Protein AF-A0A503Q0V6-F1 (afdb_monomer_lite)

Sequence (328 aa):
MQYGIGRMGAGVFGNGAAGIELSGLFSGPASSAGTAAIAAAVMDAFREAPAGLDDENLVGFGKALPDDIRAAIETTLNSEGFYAGEPKGHFGPDARKALAAWVDAKGPLAEIPAQTAATQQTAPASGLLANEIIDRIGKKVFAQAQAAKTDKQKIAAIKQLDLLARYGDLPSRWALVRNYHQAKVVRAVVTPEKVTRYALDILVSKPAGVDKAEFEFIFDLTQIAQDRKSKVVGSATIQAIRDDPRLQDPLTLGAIMGQFAFAPDACDSVLAAAKKAGIDGLGSDGCDEDTRTALIAFAKEKGLSGVDAAARKAAADEIKTLDAQAAK

Radius of gyration: 23.86 Å; chains: 1; bounding box: 83×49×72 Å

pLDDT: mean 75.73, std 21.71, range [23.77, 98.31]

Structure (mmCIF, N/CA/C/O backbone):
data_AF-A0A503Q0V6-F1
#
_entry.id   AF-A0A503Q0V6-F1
#
loop_
_atom_site.group_PDB
_atom_site.id
_atom_site.type_symbol
_atom_site.label_atom_id
_atom_site.label_alt_id
_atom_site.label_comp_id
_atom_site.label_asym_id
_atom_site.label_entity_id
_atom_site.label_seq_id
_atom_site.pdbx_PDB_ins_code
_atom_site.Cartn_x
_atom_site.Cartn_y
_atom_site.Cartn_z
_atom_site.occupancy
_atom_site.B_iso_or_equiv
_atom_site.auth_seq_id
_atom_site.auth_comp_id
_atom_site.auth_asym_id
_atom_site.auth_atom_id
_atom_site.pdbx_PDB_model_num
ATOM 1 N N . MET A 1 1 ? -61.193 18.527 14.385 1.00 33.19 1 MET A N 1
ATOM 2 C CA . MET A 1 1 ? -60.783 17.519 13.381 1.00 33.19 1 MET A CA 1
ATOM 3 C C . MET A 1 1 ? -59.272 17.352 13.541 1.00 33.19 1 MET A C 1
ATOM 5 O O . MET A 1 1 ? -58.586 18.342 13.367 1.00 33.19 1 MET A O 1
ATOM 9 N N . GLN A 1 2 ? -58.741 16.359 14.258 1.00 28.42 2 GLN A N 1
ATOM 10 C CA . GLN A 1 2 ? -58.653 14.908 14.003 1.00 28.42 2 GLN A CA 1
ATOM 11 C C . GLN A 1 2 ? -57.280 14.516 13.378 1.00 28.42 2 GLN A C 1
ATOM 13 O O . GLN A 1 2 ? -57.085 14.753 12.197 1.00 28.42 2 GLN A O 1
ATOM 18 N N . TYR A 1 3 ? -56.414 13.890 14.215 1.00 29.02 3 TYR A N 1
ATOM 19 C CA . TYR A 1 3 ? -55.259 12.970 13.967 1.00 29.02 3 TYR A CA 1
ATOM 20 C C . TYR A 1 3 ? -54.015 13.544 13.238 1.00 29.02 3 TYR A C 1
ATOM 22 O O . TYR A 1 3 ? -54.151 14.385 12.371 1.00 29.02 3 TYR A O 1
ATOM 30 N N . GLY A 1 4 ? -52.746 13.178 13.476 1.00 27.11 4 GLY A N 1
ATOM 31 C CA . GLY A 1 4 ? -52.076 12.191 14.333 1.00 27.11 4 GLY A CA 1
ATOM 32 C C . GLY A 1 4 ? -50.960 11.446 13.553 1.00 27.11 4 GLY A C 1
ATOM 33 O O . GLY A 1 4 ? -51.258 10.895 12.505 1.00 27.11 4 GLY A O 1
ATOM 34 N N . ILE A 1 5 ? -49.744 11.345 14.136 1.00 32.88 5 ILE A N 1
ATOM 35 C CA . ILE A 1 5 ? -48.662 10.331 13.915 1.00 32.88 5 ILE A CA 1
ATOM 36 C C . ILE A 1 5 ? -47.654 10.519 12.741 1.00 32.88 5 ILE A C 1
ATOM 38 O O . ILE A 1 5 ? -48.050 10.616 11.589 1.00 32.88 5 ILE A O 1
ATOM 42 N N . GLY A 1 6 ? -46.338 10.364 13.025 1.00 23.77 6 GLY A N 1
ATOM 43 C CA . GLY A 1 6 ? -45.446 9.531 12.176 1.00 23.77 6 GLY A CA 1
ATOM 44 C C . GLY A 1 6 ? -44.013 10.003 11.842 1.00 23.77 6 GLY A C 1
ATOM 45 O O . GLY A 1 6 ? -43.820 11.024 11.207 1.00 23.77 6 GLY A O 1
ATOM 46 N N . ARG A 1 7 ? -43.012 9.186 12.214 1.00 30.34 7 ARG A N 1
ATOM 47 C CA . ARG A 1 7 ? -41.555 9.201 11.895 1.00 30.34 7 ARG A CA 1
ATOM 48 C C . ARG A 1 7 ? -41.204 8.976 10.402 1.00 30.34 7 ARG A C 1
ATOM 50 O O . ARG A 1 7 ? -41.890 8.192 9.765 1.00 30.34 7 ARG A O 1
ATOM 57 N N . MET A 1 8 ? -40.012 9.434 9.973 1.00 27.39 8 MET A N 1
ATOM 58 C CA . MET A 1 8 ? -38.872 8.677 9.362 1.00 27.39 8 MET A CA 1
ATOM 59 C C . MET A 1 8 ? -38.082 9.511 8.333 1.00 27.39 8 MET A C 1
ATOM 61 O O . MET A 1 8 ? -38.647 10.347 7.641 1.00 27.39 8 MET A O 1
ATOM 65 N N . GLY A 1 9 ? -36.762 9.289 8.264 1.00 26.03 9 GLY A N 1
ATOM 66 C CA . GLY A 1 9 ? -35.854 9.930 7.309 1.00 26.03 9 GLY A CA 1
ATOM 67 C C . GLY A 1 9 ? -35.562 9.095 6.057 1.00 26.03 9 GLY A C 1
ATOM 68 O O . GLY A 1 9 ? -35.822 7.899 6.047 1.00 26.03 9 GLY A O 1
ATOM 69 N N . ALA A 1 10 ? -35.003 9.761 5.044 1.00 24.83 10 ALA A N 1
ATOM 70 C CA . ALA A 1 10 ? -34.188 9.306 3.899 1.00 24.83 10 ALA A CA 1
ATOM 71 C C . ALA A 1 10 ? -34.157 10.513 2.933 1.00 24.83 10 ALA A C 1
ATOM 73 O O . ALA A 1 10 ? -35.195 11.113 2.695 1.00 24.83 10 ALA A O 1
ATOM 74 N N . GLY A 1 11 ? -33.009 11.036 2.508 1.00 24.36 11 GLY A N 1
ATOM 75 C CA . GLY A 1 11 ? -32.279 10.530 1.348 1.00 24.36 11 GLY A CA 1
ATOM 76 C C . GLY A 1 11 ? -32.373 11.540 0.190 1.00 24.36 11 GLY A C 1
ATOM 77 O O . GLY A 1 11 ? -33.268 12.376 0.175 1.00 24.36 11 GLY A O 1
ATOM 78 N N . VAL A 1 12 ? -31.470 11.400 -0.783 1.00 28.23 12 VAL A N 1
ATOM 79 C CA . VAL A 1 12 ? -31.399 12.094 -2.088 1.00 28.23 12 VAL A CA 1
ATOM 80 C C . VAL A 1 12 ? -30.574 13.391 -2.120 1.00 28.23 12 VAL A C 1
ATOM 82 O O . VAL A 1 12 ? -31.076 14.509 -2.029 1.00 28.23 12 VAL A O 1
ATOM 85 N N . PHE A 1 13 ? -29.270 13.202 -2.348 1.00 25.02 13 PHE A N 1
ATOM 86 C CA . PHE A 1 13 ? -28.424 14.167 -3.047 1.00 25.02 13 PHE A CA 1
ATOM 87 C C . PHE A 1 13 ? -28.975 14.371 -4.464 1.00 25.02 13 PHE A C 1
ATOM 89 O O . PHE A 1 13 ? -29.070 13.421 -5.240 1.00 25.02 13 PHE A O 1
ATOM 96 N N . GLY A 1 14 ? -29.372 15.606 -4.765 1.00 24.31 14 GLY A N 1
ATOM 97 C CA . GLY A 1 14 ? -29.792 16.045 -6.089 1.00 24.31 14 GLY A CA 1
ATOM 98 C C . GLY A 1 14 ? -28.604 16.423 -6.976 1.00 24.31 14 GLY A C 1
ATOM 99 O O . GLY A 1 14 ? -27.613 16.979 -6.508 1.00 24.31 14 GLY A O 1
ATOM 100 N N . ASN A 1 15 ? -28.764 16.103 -8.259 1.00 29.88 15 ASN A N 1
ATOM 101 C CA . ASN A 1 15 ? -27.893 16.384 -9.397 1.00 29.88 15 ASN A CA 1
ATOM 102 C C . ASN A 1 15 ? -27.276 17.789 -9.433 1.00 29.88 15 ASN A C 1
ATOM 104 O O . ASN A 1 15 ? -27.959 18.796 -9.264 1.00 29.88 15 ASN A O 1
ATOM 108 N N . GLY A 1 16 ? -26.012 17.827 -9.853 1.00 25.31 16 GLY A N 1
ATOM 109 C CA . GLY A 1 16 ? -25.332 19.012 -10.361 1.00 25.31 16 GLY A CA 1
ATOM 110 C C . GLY A 1 16 ? -24.206 18.589 -11.295 1.00 25.31 16 GLY A C 1
ATOM 111 O O . GLY A 1 16 ? -23.053 18.522 -10.885 1.00 25.31 16 GLY A O 1
ATOM 112 N N . ALA A 1 17 ? -24.554 18.252 -12.537 1.00 34.91 17 ALA A N 1
ATOM 113 C CA . ALA A 1 17 ? -23.595 18.068 -13.615 1.00 34.91 17 ALA A CA 1
ATOM 114 C C . ALA A 1 17 ? -22.922 19.417 -13.915 1.00 34.91 17 ALA A C 1
ATOM 116 O O . ALA A 1 17 ? -23.506 20.280 -14.566 1.00 34.91 17 ALA A O 1
ATOM 117 N N . ALA A 1 18 ? -21.699 19.594 -13.427 1.00 28.19 18 ALA A N 1
ATOM 118 C CA . ALA A 1 18 ? -20.753 20.554 -13.969 1.00 28.19 18 ALA A CA 1
ATOM 119 C C . ALA A 1 18 ? -19.714 19.740 -14.739 1.00 28.19 18 ALA A C 1
ATOM 121 O O . ALA A 1 18 ? -19.002 18.921 -14.157 1.00 28.19 18 ALA A O 1
ATOM 122 N N . GLY A 1 19 ? -19.707 19.909 -16.062 1.00 32.22 19 GLY A N 1
ATOM 123 C CA . GLY A 1 19 ? -18.740 19.282 -16.949 1.00 32.22 19 GLY A CA 1
ATOM 124 C C . GLY A 1 19 ? -17.326 19.630 -16.505 1.00 32.22 19 GLY A C 1
ATOM 125 O O . GLY A 1 19 ? -16.950 20.798 -16.465 1.00 32.22 19 GLY A O 1
ATOM 126 N N . ILE A 1 20 ? -16.558 18.604 -16.155 1.00 32.06 20 ILE A N 1
ATOM 127 C CA . ILE A 1 20 ? -15.111 18.713 -16.048 1.00 32.06 20 ILE A CA 1
ATOM 128 C C . ILE A 1 20 ? -14.586 18.398 -17.444 1.00 32.06 20 ILE A C 1
ATOM 130 O O . ILE A 1 20 ? -14.721 17.273 -17.928 1.00 32.06 20 ILE A O 1
ATOM 134 N N . GLU A 1 21 ? -14.048 19.418 -18.107 1.00 30.28 21 GLU A N 1
ATOM 135 C CA . GLU A 1 21 ? -13.308 19.273 -19.355 1.00 30.28 21 GLU A CA 1
ATOM 136 C C . GLU A 1 21 ? -12.085 18.373 -19.118 1.00 30.28 21 GLU A C 1
ATOM 138 O O . GLU A 1 21 ? -11.058 18.788 -18.586 1.00 30.28 21 GLU A O 1
ATOM 143 N N . LEU A 1 22 ? -12.227 17.100 -19.490 1.00 34.66 22 LEU A N 1
ATOM 144 C CA . LEU A 1 22 ? -11.201 16.051 -19.433 1.00 34.66 22 LEU A CA 1
ATOM 145 C C . LEU A 1 22 ? -10.194 16.121 -20.598 1.00 34.66 22 LEU A C 1
ATOM 147 O O . LEU A 1 22 ? -9.265 15.321 -20.663 1.00 34.66 22 LEU A O 1
ATOM 151 N N . SER A 1 23 ? -10.347 17.077 -21.515 1.00 30.11 23 SER A N 1
ATOM 152 C CA . SER A 1 23 ? -9.539 17.211 -22.735 1.00 30.11 23 SER A CA 1
ATOM 153 C C . SER A 1 23 ? -8.123 17.763 -22.503 1.00 30.11 23 SER A C 1
ATOM 155 O O . SER A 1 23 ? -7.298 17.704 -23.409 1.00 30.11 23 SER A O 1
ATOM 157 N N . GLY A 1 24 ? -7.803 18.261 -21.304 1.00 30.38 24 GLY A N 1
ATOM 158 C CA . GLY A 1 24 ? -6.484 18.828 -20.982 1.00 30.38 24 GLY A CA 1
ATOM 159 C C . GLY A 1 24 ? -5.482 17.883 -20.304 1.00 30.38 24 GLY A C 1
ATOM 160 O O . GLY A 1 24 ? -4.345 18.288 -20.080 1.00 30.38 24 GLY A O 1
ATOM 161 N N . LEU A 1 25 ? -5.871 16.652 -19.948 1.00 37.94 25 LEU A N 1
ATOM 162 C CA . LEU A 1 25 ? -5.094 15.789 -19.036 1.00 37.94 25 LEU A CA 1
ATOM 163 C C . LEU A 1 25 ? -4.186 14.747 -19.718 1.00 37.94 25 LEU A C 1
ATOM 165 O O . LEU A 1 25 ? -3.473 14.031 -19.022 1.00 37.94 25 LEU A O 1
ATOM 169 N N . PHE A 1 26 ? -4.161 14.683 -21.056 1.00 38.03 26 PHE A N 1
ATOM 170 C CA . PHE A 1 26 ? -3.405 13.667 -21.815 1.00 38.03 26 PHE A CA 1
ATOM 171 C C . PHE A 1 26 ? -2.283 14.222 -22.708 1.00 38.03 26 PHE A C 1
ATOM 173 O O . PHE A 1 26 ? -1.739 13.510 -23.548 1.00 38.03 26 PHE A O 1
ATOM 180 N N . SER A 1 27 ? -1.871 15.474 -22.507 1.00 36.62 27 SER A N 1
ATOM 181 C CA . SER A 1 27 ? -0.733 16.060 -23.229 1.00 36.62 27 SER A CA 1
ATOM 182 C C . SER A 1 27 ? 0.574 15.855 -22.448 1.00 36.62 27 SER A C 1
ATOM 184 O O . SER A 1 27 ? 1.098 16.785 -21.842 1.00 36.62 27 SER A O 1
ATOM 186 N N . GLY A 1 28 ? 1.085 14.621 -22.433 1.00 25.19 28 GLY A N 1
ATOM 187 C CA . GLY A 1 28 ? 2.358 14.217 -21.810 1.00 25.19 28 GLY A CA 1
ATOM 188 C C . GLY A 1 28 ? 2.633 12.722 -22.035 1.00 25.19 28 GLY A C 1
ATOM 189 O O . GLY A 1 28 ? 1.684 11.992 -22.300 1.00 25.19 28 GLY A O 1
ATOM 190 N N . PRO A 1 29 ? 3.894 12.247 -22.008 1.00 33.88 29 PRO A N 1
ATOM 191 C CA . PRO A 1 29 ? 4.380 11.112 -22.803 1.00 33.88 29 PRO A CA 1
ATOM 192 C C . PRO A 1 29 ? 3.903 9.741 -22.289 1.00 33.88 29 PRO A C 1
ATOM 194 O O . PRO A 1 29 ? 4.667 8.960 -21.736 1.00 33.88 29 PRO A O 1
ATOM 197 N N . ALA A 1 30 ? 2.635 9.418 -22.533 1.00 32.50 30 ALA A N 1
ATOM 198 C CA . ALA A 1 30 ? 2.042 8.091 -22.381 1.00 32.50 30 ALA A CA 1
ATOM 199 C C . ALA A 1 30 ? 2.116 7.283 -23.697 1.00 32.50 30 ALA A C 1
ATOM 201 O O . ALA A 1 30 ? 1.194 6.554 -24.050 1.00 32.50 30 ALA A O 1
ATOM 202 N N . SER A 1 31 ? 3.202 7.436 -24.464 1.00 34.12 31 SER A N 1
ATOM 203 C CA . SER A 1 31 ? 3.349 6.864 -25.811 1.00 34.12 31 SER A CA 1
ATOM 204 C C . SER A 1 31 ? 4.184 5.577 -25.885 1.00 34.12 31 SER A C 1
ATOM 206 O O . SER A 1 31 ? 4.476 5.126 -26.988 1.00 34.12 31 SER A O 1
ATOM 208 N N . SER A 1 32 ? 4.589 4.958 -24.770 1.00 37.94 32 SER A N 1
ATOM 209 C CA . SER A 1 32 ? 5.496 3.791 -24.808 1.00 37.94 32 SER A CA 1
ATOM 210 C C . SER A 1 32 ? 4.838 2.416 -24.626 1.00 37.94 32 SER A C 1
ATOM 212 O O . SER A 1 32 ? 5.496 1.419 -24.903 1.00 37.94 32 SER A O 1
ATOM 214 N N . ALA A 1 33 ? 3.550 2.321 -24.265 1.00 45.59 33 ALA A N 1
ATOM 215 C CA . ALA A 1 33 ? 2.814 1.047 -24.346 1.00 45.59 33 ALA A CA 1
ATOM 216 C C . ALA A 1 33 ? 2.259 0.768 -25.759 1.00 45.59 33 ALA A C 1
ATOM 218 O O . ALA A 1 33 ? 1.852 -0.350 -26.056 1.00 45.59 33 ALA A O 1
ATOM 219 N N . GLY A 1 34 ? 2.275 1.768 -26.647 1.00 54.41 34 GLY A N 1
ATOM 220 C CA . GLY A 1 34 ? 1.644 1.703 -27.961 1.00 54.41 34 GLY A CA 1
ATOM 221 C C . GLY A 1 34 ? 0.116 1.677 -27.853 1.00 54.41 34 GLY A C 1
ATOM 222 O O . GLY A 1 34 ? -0.470 0.862 -27.144 1.00 54.41 34 GLY A O 1
ATOM 223 N N . THR A 1 35 ? -0.551 2.552 -28.600 1.00 57.50 35 THR A N 1
ATOM 224 C CA . THR A 1 35 ? -2.018 2.653 -28.714 1.00 57.50 35 THR A CA 1
ATOM 225 C C . THR A 1 35 ? -2.707 1.282 -28.891 1.00 57.50 35 THR A C 1
ATOM 227 O O . THR A 1 35 ? -3.797 1.055 -28.371 1.00 57.50 35 THR A O 1
ATOM 230 N N . ALA A 1 36 ? -2.036 0.323 -29.540 1.00 55.50 36 ALA A N 1
ATOM 231 C CA . ALA A 1 36 ? -2.517 -1.043 -29.744 1.00 55.50 36 ALA A CA 1
ATOM 232 C C . ALA A 1 36 ? -2.617 -1.895 -28.461 1.00 55.50 36 ALA A C 1
ATOM 234 O O . ALA A 1 36 ? -3.570 -2.657 -28.324 1.00 55.50 36 ALA A O 1
ATOM 235 N N . ALA A 1 37 ? -1.682 -1.779 -27.510 1.00 50.84 37 ALA A N 1
ATOM 236 C CA . ALA A 1 37 ? -1.722 -2.583 -26.282 1.00 50.84 37 ALA A CA 1
ATOM 237 C C . ALA A 1 37 ? -2.823 -2.102 -25.328 1.00 50.84 37 ALA A C 1
ATOM 239 O O . ALA A 1 37 ? -3.496 -2.904 -24.685 1.00 50.84 37 ALA A O 1
ATOM 240 N N . ILE A 1 38 ? -3.046 -0.786 -25.287 1.00 56.09 38 ILE A N 1
ATOM 241 C CA . ILE A 1 38 ? -4.135 -0.181 -24.515 1.00 56.09 38 ILE A CA 1
ATOM 242 C C . ILE A 1 38 ? -5.485 -0.553 -25.142 1.00 56.09 38 ILE A C 1
ATOM 244 O O . ILE A 1 38 ? -6.402 -0.942 -24.424 1.00 56.09 38 ILE A O 1
ATOM 248 N N . ALA A 1 39 ? -5.599 -0.513 -26.474 1.00 69.44 39 ALA A N 1
ATOM 249 C CA . ALA A 1 39 ? -6.788 -0.992 -27.176 1.00 69.44 39 ALA A CA 1
ATOM 250 C C . ALA A 1 39 ? -7.071 -2.477 -26.891 1.00 69.44 39 ALA A C 1
ATOM 252 O O . ALA A 1 39 ? -8.210 -2.826 -26.591 1.00 69.44 39 ALA A O 1
ATOM 253 N N . ALA A 1 40 ? -6.046 -3.335 -26.905 1.00 62.66 40 ALA A N 1
ATOM 254 C CA . ALA A 1 40 ? -6.187 -4.754 -26.579 1.00 62.66 40 ALA A CA 1
ATOM 255 C C . ALA A 1 40 ? -6.675 -4.974 -25.138 1.00 62.66 40 ALA A C 1
ATOM 257 O O . ALA A 1 40 ? -7.635 -5.709 -24.927 1.00 62.66 40 ALA A O 1
ATOM 258 N N . ALA A 1 41 ? -6.094 -4.270 -24.162 1.00 61.72 41 ALA A N 1
ATOM 259 C CA . ALA A 1 41 ? -6.517 -4.353 -22.764 1.00 61.72 41 ALA A CA 1
ATOM 260 C C . ALA A 1 41 ? -7.969 -3.885 -22.559 1.00 61.72 41 ALA A C 1
ATOM 262 O O . ALA A 1 41 ? -8.720 -4.486 -21.793 1.00 61.72 41 ALA A O 1
ATOM 263 N N . VAL A 1 42 ? -8.389 -2.836 -23.273 1.00 70.19 42 VAL A N 1
ATOM 264 C CA . VAL A 1 42 ? -9.783 -2.374 -23.271 1.00 70.19 42 VAL A CA 1
ATOM 265 C C . VAL A 1 42 ? -10.719 -3.434 -23.858 1.00 70.19 42 VAL A C 1
ATOM 267 O O . VAL A 1 42 ? -11.781 -3.689 -23.296 1.00 70.19 42 VAL A O 1
ATOM 270 N N . MET A 1 43 ? -10.338 -4.067 -24.969 1.00 75.56 43 MET A N 1
ATOM 271 C CA . MET A 1 43 ? -11.136 -5.124 -25.598 1.00 75.56 43 MET A CA 1
ATOM 272 C C . MET A 1 43 ? -11.238 -6.377 -24.714 1.00 75.56 43 MET A C 1
ATOM 274 O O . MET A 1 43 ? -12.314 -6.965 -24.613 1.00 75.56 43 MET A O 1
ATOM 278 N N . ASP A 1 44 ? -10.165 -6.745 -24.016 1.00 68.81 44 ASP A N 1
ATOM 279 C CA . ASP A 1 44 ? -10.154 -7.852 -23.056 1.00 68.81 44 ASP A CA 1
ATOM 280 C C . ASP A 1 44 ? -11.023 -7.568 -21.819 1.00 68.81 44 ASP A C 1
ATOM 282 O O . ASP A 1 44 ? -11.760 -8.450 -21.377 1.00 68.81 44 ASP A O 1
ATOM 286 N N . ALA A 1 45 ? -11.061 -6.325 -21.330 1.00 66.12 45 ALA A N 1
ATOM 287 C CA . ALA A 1 45 ? -11.953 -5.937 -20.235 1.00 66.12 45 ALA A CA 1
ATOM 288 C C . ALA A 1 45 ? -13.443 -6.156 -20.572 1.00 66.12 45 ALA A C 1
ATOM 290 O O . ALA A 1 45 ? -14.225 -6.564 -19.712 1.00 66.12 45 ALA A O 1
ATOM 291 N N . PHE A 1 46 ? -13.851 -5.958 -21.832 1.00 73.88 46 PHE A N 1
ATOM 292 C CA . PHE A 1 46 ? -15.222 -6.263 -22.257 1.00 73.88 46 PHE A CA 1
ATOM 293 C C . PHE A 1 46 ? -15.514 -7.763 -22.341 1.00 73.88 46 PHE A C 1
ATOM 295 O O . PHE A 1 46 ? -16.667 -8.160 -22.178 1.00 73.88 46 PHE A O 1
ATOM 302 N N . ARG A 1 47 ? -14.493 -8.603 -22.546 1.00 73.12 47 ARG A N 1
ATOM 303 C CA . ARG A 1 47 ? -14.630 -10.068 -22.496 1.00 73.12 47 ARG A CA 1
ATOM 304 C C . ARG A 1 47 ? -14.780 -10.585 -21.071 1.00 73.12 47 ARG A C 1
ATOM 306 O O . ARG A 1 47 ? -15.467 -11.581 -20.864 1.00 73.12 47 ARG A O 1
ATOM 313 N N . GLU A 1 48 ? -14.170 -9.912 -20.098 1.00 64.06 48 GLU A N 1
ATOM 314 C CA . GLU A 1 48 ? -14.332 -10.222 -18.672 1.00 64.06 48 GLU A CA 1
ATOM 315 C C . GLU A 1 48 ? -15.672 -9.722 -18.114 1.00 64.06 48 GLU A C 1
ATOM 317 O O . GLU A 1 48 ? -16.283 -10.386 -17.276 1.00 64.06 48 GLU A O 1
ATOM 322 N N . ALA A 1 49 ? -16.158 -8.575 -18.598 1.00 64.12 49 ALA A N 1
ATOM 323 C CA . ALA A 1 49 ? -17.394 -7.949 -18.138 1.00 64.12 49 ALA A CA 1
ATOM 324 C C . ALA A 1 49 ? -18.354 -7.622 -19.304 1.00 64.12 49 ALA A C 1
ATOM 326 O O . ALA A 1 49 ? -18.581 -6.446 -19.611 1.00 64.12 49 ALA A O 1
ATOM 327 N N . PRO A 1 50 ? -18.995 -8.634 -19.925 1.00 61.47 50 PRO A N 1
ATOM 328 C CA . PRO A 1 50 ? -19.865 -8.437 -21.089 1.00 61.47 50 PRO A CA 1
ATOM 329 C C . PRO A 1 50 ? -21.120 -7.600 -20.793 1.00 61.47 50 PRO A C 1
ATOM 331 O O . PRO A 1 50 ? -21.710 -7.044 -21.712 1.00 61.47 50 PRO A O 1
ATOM 334 N N . ALA A 1 51 ? -21.502 -7.424 -19.521 1.00 61.88 51 ALA A N 1
ATOM 335 C CA . ALA A 1 51 ? -22.555 -6.482 -19.117 1.00 61.88 51 ALA A CA 1
ATOM 336 C C . ALA A 1 51 ? -22.220 -5.011 -19.463 1.00 61.88 51 ALA A C 1
ATOM 338 O O . ALA A 1 51 ? -23.109 -4.173 -19.559 1.00 61.88 51 ALA A O 1
ATOM 339 N N . GLY A 1 52 ? -20.941 -4.683 -19.684 1.00 55.59 52 GLY A N 1
ATOM 340 C CA . GLY A 1 52 ? -20.511 -3.368 -20.168 1.00 55.59 52 GLY A CA 1
ATOM 341 C C . GLY A 1 52 ? -20.795 -3.113 -21.655 1.00 55.59 52 GLY A C 1
ATOM 342 O O . GLY A 1 52 ? -20.586 -1.991 -22.111 1.00 55.59 52 GLY A O 1
ATOM 343 N N . LEU A 1 53 ? -21.261 -4.122 -22.405 1.00 63.81 53 LEU A N 1
ATOM 344 C CA . LEU A 1 53 ? -21.552 -4.031 -23.843 1.00 63.81 53 LEU A CA 1
ATOM 345 C C . LEU A 1 53 ? -22.937 -3.457 -24.174 1.00 63.81 53 LEU A C 1
ATOM 347 O O . LEU A 1 53 ? -23.269 -3.329 -25.353 1.00 63.81 53 LEU A O 1
ATOM 351 N N . ASP A 1 54 ? -23.743 -3.098 -23.172 1.00 72.81 54 ASP A N 1
ATOM 352 C CA . ASP A 1 54 ? -24.992 -2.371 -23.411 1.00 72.81 54 ASP A CA 1
ATOM 353 C C . ASP A 1 54 ? -24.708 -1.067 -24.181 1.00 72.81 54 ASP A C 1
ATOM 355 O O . ASP A 1 54 ? -23.812 -0.300 -23.817 1.00 72.81 54 ASP A O 1
ATOM 359 N N . ASP A 1 55 ? -25.472 -0.789 -25.245 1.00 62.56 55 ASP A N 1
ATOM 360 C CA . ASP A 1 55 ? -25.174 0.322 -26.170 1.00 62.56 55 ASP A CA 1
ATOM 361 C C . ASP A 1 55 ? -25.123 1.685 -25.456 1.00 62.56 55 ASP A C 1
ATOM 363 O O . ASP A 1 55 ? -24.266 2.513 -25.763 1.00 62.56 55 ASP A O 1
ATOM 367 N N . GLU A 1 56 ? -25.963 1.900 -24.437 1.00 65.75 56 GLU A N 1
ATOM 368 C CA . GLU A 1 56 ? -25.941 3.118 -23.612 1.00 65.75 56 GLU A CA 1
ATOM 369 C C . GLU A 1 56 ? -24.619 3.284 -22.839 1.00 65.75 56 GLU A C 1
ATOM 371 O O . GLU A 1 56 ? -24.072 4.391 -22.769 1.00 65.75 56 GLU A O 1
ATOM 376 N N . ASN A 1 57 ? -24.056 2.184 -22.328 1.00 62.59 57 ASN A N 1
ATOM 377 C CA . ASN A 1 57 ? -22.767 2.173 -21.635 1.00 62.59 57 ASN A CA 1
ATOM 378 C C . ASN A 1 57 ? -21.613 2.385 -22.624 1.00 62.59 57 ASN A C 1
ATOM 380 O O . ASN A 1 57 ? -20.701 3.173 -22.361 1.00 62.59 57 ASN A O 1
ATOM 384 N N . LEU A 1 58 ? -21.687 1.761 -23.803 1.00 65.94 58 LEU A N 1
ATOM 385 C CA . LEU A 1 58 ? -20.674 1.894 -24.849 1.00 65.94 58 LEU A CA 1
ATOM 386 C C . LEU A 1 58 ? -20.654 3.290 -25.496 1.00 65.94 58 LEU A C 1
ATOM 388 O O . LEU A 1 58 ? -19.595 3.741 -25.935 1.00 65.94 58 LEU A O 1
ATOM 392 N N . VAL A 1 59 ? -21.780 4.012 -25.533 1.00 68.19 59 VAL A N 1
ATOM 393 C CA . VAL A 1 59 ? -21.825 5.425 -25.960 1.00 68.19 59 VAL A CA 1
ATOM 394 C C . VAL A 1 59 ? -21.078 6.324 -24.973 1.00 68.19 59 VAL A C 1
ATOM 396 O O . VAL A 1 59 ? -20.336 7.214 -25.395 1.00 68.19 59 VAL A O 1
ATOM 399 N N . GLY A 1 60 ? -21.264 6.109 -23.667 1.00 66.00 60 GLY A N 1
ATOM 400 C CA . GLY A 1 60 ? -20.530 6.834 -22.627 1.00 66.00 60 GLY A CA 1
ATOM 401 C C . GLY A 1 60 ? -19.036 6.512 -22.650 1.00 66.00 60 GLY A C 1
ATOM 402 O O . GLY A 1 60 ? -18.201 7.415 -22.607 1.00 66.00 60 GLY A O 1
ATOM 403 N N . PHE A 1 61 ? -18.706 5.232 -22.809 1.00 62.72 61 PHE A N 1
ATOM 404 C CA . PHE A 1 61 ? -17.336 4.737 -22.866 1.00 62.72 61 PHE A CA 1
ATOM 405 C C . PHE A 1 61 ? -16.586 5.209 -24.119 1.00 62.72 61 PHE A C 1
ATOM 407 O O . PHE A 1 61 ? -15.470 5.713 -24.022 1.00 62.72 61 PHE A O 1
ATOM 414 N N . GLY A 1 62 ? -17.220 5.148 -25.294 1.00 60.53 62 GLY A N 1
ATOM 415 C CA . GLY A 1 62 ? -16.642 5.626 -26.551 1.00 60.53 62 GLY A CA 1
ATOM 416 C C . GLY A 1 62 ? -16.293 7.115 -26.525 1.00 60.53 62 GLY A C 1
ATOM 417 O O . GLY A 1 62 ? -15.280 7.517 -27.083 1.00 60.53 62 GLY A O 1
ATOM 418 N N . LYS A 1 63 ? -17.072 7.942 -25.817 1.00 70.75 63 LYS A N 1
ATOM 419 C CA . LYS A 1 63 ? -16.757 9.371 -25.632 1.00 70.75 63 LYS A CA 1
ATOM 420 C C . LYS A 1 63 ? -15.584 9.619 -24.682 1.00 70.75 63 LYS A C 1
ATOM 422 O O . LYS A 1 63 ? -14.950 10.664 -24.781 1.00 70.75 63 LYS A O 1
ATOM 427 N N . ALA A 1 64 ? -15.331 8.701 -23.752 1.00 66.38 64 ALA A N 1
ATOM 428 C CA . ALA A 1 64 ? -14.265 8.818 -22.762 1.00 66.38 64 ALA A CA 1
ATOM 429 C C . ALA A 1 64 ? -12.903 8.329 -23.287 1.00 66.38 64 ALA A C 1
ATOM 431 O O . ALA A 1 64 ? -11.871 8.696 -22.729 1.00 66.38 64 ALA A O 1
ATOM 432 N N . LEU A 1 65 ? -12.889 7.519 -24.351 1.00 65.25 65 LEU A N 1
ATOM 433 C CA . LEU A 1 65 ? -11.660 7.019 -24.957 1.00 65.25 65 LEU A CA 1
ATOM 434 C C . LEU A 1 65 ? -11.014 8.037 -25.916 1.00 65.25 65 LEU A C 1
ATOM 436 O O . LEU A 1 65 ? -11.718 8.646 -26.734 1.00 65.25 65 LEU A O 1
ATOM 440 N N . PRO A 1 66 ? -9.674 8.157 -25.905 1.00 74.75 66 PRO A N 1
ATOM 441 C CA . PRO A 1 66 ? -8.929 8.872 -26.939 1.00 74.75 66 PRO A CA 1
ATOM 442 C C . PRO A 1 66 ? -9.228 8.359 -28.361 1.00 74.75 66 PRO A C 1
ATOM 444 O O . PRO A 1 66 ? -9.510 7.172 -28.558 1.00 74.75 66 PRO A O 1
ATOM 447 N N . ASP A 1 67 ? -9.177 9.253 -29.355 1.00 74.00 67 ASP A N 1
ATOM 448 C CA . ASP A 1 67 ? -9.483 8.931 -30.761 1.00 74.00 67 ASP A CA 1
ATOM 449 C C . ASP A 1 67 ? -8.541 7.860 -31.333 1.00 74.00 67 ASP A C 1
ATOM 451 O O . ASP A 1 67 ? -8.972 6.995 -32.092 1.00 74.00 67 ASP A O 1
ATOM 455 N N . ASP A 1 68 ? -7.266 7.877 -30.942 1.00 68.94 68 ASP A N 1
ATOM 456 C CA . ASP A 1 68 ? -6.255 6.910 -31.371 1.00 68.94 68 ASP A CA 1
ATOM 457 C C . ASP A 1 68 ? -6.529 5.511 -30.800 1.00 68.94 68 ASP A C 1
ATOM 459 O O . ASP A 1 68 ? -6.440 4.521 -31.526 1.00 68.94 68 ASP A O 1
ATOM 463 N N . ILE A 1 69 ? -6.958 5.419 -29.537 1.00 73.75 69 ILE A N 1
ATOM 464 C CA . ILE A 1 69 ? -7.385 4.157 -28.914 1.00 73.75 69 ILE A CA 1
ATOM 465 C C . ILE A 1 69 ? -8.646 3.618 -29.590 1.00 73.75 69 ILE A C 1
ATOM 467 O O . ILE A 1 69 ? -8.723 2.428 -29.895 1.00 73.75 69 ILE A O 1
ATOM 471 N N . ARG A 1 70 ? -9.617 4.486 -29.898 1.00 79.69 70 ARG A N 1
ATOM 472 C CA . ARG A 1 70 ? -10.814 4.095 -30.657 1.00 79.69 70 ARG A CA 1
ATOM 473 C C . ARG A 1 70 ? -10.468 3.601 -32.058 1.00 79.69 70 ARG A C 1
ATOM 475 O O . ARG A 1 70 ? -11.000 2.579 -32.482 1.00 79.69 70 ARG A O 1
ATOM 482 N N . ALA A 1 71 ? -9.564 4.285 -32.756 1.00 81.50 71 ALA A N 1
ATOM 483 C CA . ALA A 1 71 ? -9.107 3.880 -34.080 1.00 81.50 71 ALA A CA 1
ATOM 484 C C . ALA A 1 71 ? -8.357 2.541 -34.031 1.00 81.50 71 ALA A C 1
ATOM 486 O O . ALA A 1 71 ? -8.527 1.711 -34.922 1.00 81.50 71 ALA A O 1
ATOM 487 N N . ALA A 1 72 ? -7.576 2.286 -32.979 1.00 77.06 72 ALA A N 1
ATOM 488 C CA . ALA A 1 72 ? -6.906 1.005 -32.778 1.00 77.06 72 ALA A CA 1
ATOM 489 C C . ALA A 1 72 ? -7.898 -0.137 -32.494 1.00 77.06 72 ALA A C 1
ATOM 491 O O . ALA A 1 72 ? -7.750 -1.211 -33.072 1.00 77.06 72 ALA A O 1
ATOM 492 N N . ILE A 1 73 ? -8.948 0.098 -31.698 1.00 79.62 73 ILE A N 1
ATOM 493 C CA . ILE A 1 73 ? -10.031 -0.880 -31.491 1.00 79.62 73 ILE A CA 1
ATOM 494 C C . ILE A 1 73 ? -10.744 -1.179 -32.818 1.00 79.62 73 ILE A C 1
ATOM 496 O O . ILE A 1 73 ? -10.894 -2.340 -33.191 1.00 79.62 73 ILE A O 1
ATOM 500 N N . GLU A 1 74 ? -11.133 -0.148 -33.576 1.00 85.75 74 GLU A N 1
ATOM 501 C CA . GLU A 1 74 ? -11.744 -0.312 -34.905 1.00 85.75 74 GLU A CA 1
ATOM 502 C C . GLU A 1 74 ? -10.821 -1.055 -35.883 1.00 85.75 74 GLU A C 1
ATOM 504 O O . GLU A 1 74 ? -11.296 -1.872 -36.671 1.00 85.75 74 GLU A O 1
ATOM 509 N N . THR A 1 75 ? -9.508 -0.815 -35.814 1.00 84.25 75 THR A N 1
ATOM 510 C CA . THR A 1 75 ? -8.503 -1.493 -36.648 1.00 84.25 75 THR A CA 1
ATOM 511 C C . THR A 1 75 ? -8.442 -2.980 -36.321 1.00 84.25 75 THR A C 1
ATOM 513 O O . THR A 1 75 ? -8.470 -3.802 -37.236 1.00 84.25 75 THR A O 1
ATOM 516 N N . THR A 1 76 ? -8.427 -3.343 -35.036 1.00 79.75 76 THR A N 1
ATOM 517 C CA . THR A 1 76 ? -8.474 -4.745 -34.600 1.00 79.75 76 THR A CA 1
ATOM 518 C C . THR A 1 76 ? -9.758 -5.414 -35.087 1.00 79.75 76 THR A C 1
ATOM 520 O O . THR A 1 76 ? -9.696 -6.444 -35.758 1.00 79.75 76 THR A O 1
ATOM 523 N N . LEU A 1 77 ? -10.917 -4.786 -34.862 1.00 85.00 77 LEU A N 1
ATOM 524 C CA . LEU A 1 77 ? -12.215 -5.314 -35.294 1.00 85.00 77 LEU A CA 1
ATOM 525 C C . LEU A 1 77 ? -12.316 -5.466 -36.819 1.00 85.00 77 LEU A C 1
ATOM 527 O O . LEU A 1 77 ? -12.922 -6.422 -37.298 1.00 85.00 77 LEU A O 1
ATOM 531 N N . ASN A 1 78 ? -11.720 -4.551 -37.587 1.00 87.06 78 ASN A N 1
ATOM 532 C CA . ASN A 1 78 ? -11.670 -4.633 -39.046 1.00 87.06 78 ASN A CA 1
ATOM 533 C C . ASN A 1 78 ? -10.738 -5.754 -39.522 1.00 87.06 78 ASN A C 1
ATOM 535 O O . ASN A 1 78 ? -11.126 -6.542 -40.382 1.00 87.06 78 ASN A O 1
ATOM 539 N N . SER A 1 79 ? -9.556 -5.880 -38.911 1.00 79.38 79 SER A N 1
ATOM 540 C CA . SER A 1 79 ? -8.583 -6.930 -39.241 1.00 79.38 79 SER A CA 1
ATOM 541 C C . SER A 1 79 ? -9.123 -8.339 -38.981 1.00 79.38 79 SER A C 1
ATOM 543 O O . SER A 1 79 ? -8.786 -9.283 -39.692 1.00 79.38 79 SER A O 1
ATOM 545 N N . GLU A 1 80 ? -10.012 -8.463 -37.997 1.00 81.06 80 GLU A N 1
ATOM 546 C CA . GLU A 1 80 ? -10.658 -9.715 -37.613 1.00 81.06 80 GLU A CA 1
ATOM 547 C C . GLU A 1 80 ? -12.014 -9.945 -38.300 1.00 81.06 80 GLU A C 1
ATOM 549 O O . GLU A 1 80 ? -12.673 -10.951 -38.047 1.00 81.06 80 GLU A O 1
ATOM 554 N N . GLY A 1 81 ? -12.433 -9.037 -39.187 1.00 86.06 81 GLY A N 1
ATOM 555 C CA . GLY A 1 81 ? -13.643 -9.186 -39.999 1.00 86.06 81 GLY A CA 1
ATOM 556 C C . GLY A 1 81 ? -14.960 -8.857 -39.288 1.00 86.06 81 GLY A C 1
ATOM 557 O O . GLY A 1 81 ? -16.024 -9.119 -39.846 1.00 86.06 81 GLY A O 1
ATOM 558 N N . PHE A 1 82 ? -14.920 -8.269 -38.091 1.00 83.50 82 PHE A N 1
ATOM 559 C CA . PHE A 1 82 ? -16.110 -7.877 -37.323 1.00 83.50 82 PHE A CA 1
ATOM 560 C C . PHE A 1 82 ? -16.608 -6.468 -37.662 1.00 83.50 82 PHE A C 1
ATOM 562 O O . PHE A 1 82 ? -17.788 -6.175 -37.472 1.00 83.50 82 PHE A O 1
ATOM 569 N N . TYR A 1 83 ? -15.736 -5.595 -38.175 1.00 88.00 83 TYR A N 1
ATOM 570 C CA . TYR A 1 83 ? -16.068 -4.213 -38.529 1.00 88.00 83 TYR A CA 1
ATOM 571 C C . TYR A 1 83 ? -15.782 -3.921 -40.005 1.00 88.00 83 TYR A C 1
ATOM 573 O O . TYR A 1 83 ? -14.673 -4.134 -40.480 1.00 88.00 83 TYR A O 1
ATOM 581 N N . ALA A 1 84 ? -16.774 -3.403 -40.734 1.00 82.50 84 ALA A N 1
ATOM 582 C CA . ALA A 1 84 ? -16.670 -3.107 -42.169 1.00 82.50 84 ALA A CA 1
ATOM 583 C C . ALA A 1 84 ? -16.410 -1.620 -42.488 1.00 82.50 84 ALA A C 1
ATOM 585 O O . ALA A 1 84 ? -16.267 -1.262 -43.656 1.00 82.50 84 ALA A O 1
ATOM 586 N N . GLY A 1 85 ? -16.392 -0.752 -41.471 1.00 78.81 85 GLY A N 1
ATOM 587 C CA . GLY A 1 85 ? -16.119 0.676 -41.634 1.00 78.81 85 GLY A CA 1
ATOM 588 C C . GLY A 1 85 ? -14.624 1.003 -41.625 1.00 78.81 85 GLY A C 1
ATOM 589 O O . GLY A 1 85 ? -13.787 0.171 -41.280 1.00 78.81 85 GLY A O 1
ATOM 590 N N . GLU A 1 86 ? -14.285 2.240 -41.985 1.00 80.19 86 GLU A N 1
ATOM 591 C CA . GLU A 1 86 ? -12.903 2.721 -41.914 1.00 80.19 86 GLU A CA 1
ATOM 592 C C . GLU A 1 86 ? -12.500 3.011 -40.453 1.00 80.19 86 GLU A C 1
ATOM 594 O O . GLU A 1 86 ? -13.233 3.735 -39.770 1.00 80.19 86 GLU A O 1
ATOM 599 N N . PRO A 1 87 ? -11.349 2.499 -39.969 1.00 78.19 87 PRO A N 1
ATOM 600 C CA . PRO A 1 87 ? -10.845 2.777 -38.625 1.00 78.19 87 PRO A CA 1
ATOM 601 C C . PRO A 1 87 ? -10.371 4.231 -38.495 1.00 78.19 87 PRO A C 1
ATOM 603 O O . PRO A 1 87 ? -9.245 4.576 -38.851 1.00 78.19 87 PRO A O 1
ATOM 606 N N . LYS A 1 88 ? -11.252 5.109 -38.021 1.00 79.88 88 LYS A N 1
ATOM 607 C CA . LYS A 1 88 ? -11.021 6.561 -37.903 1.00 79.88 88 LYS A CA 1
ATOM 608 C C . LYS A 1 88 ? -11.218 7.083 -36.479 1.00 79.88 88 LYS A C 1
ATOM 610 O O . LYS A 1 88 ? -11.058 8.276 -36.245 1.00 79.88 88 LYS A O 1
ATOM 615 N N . GLY A 1 89 ? -11.568 6.207 -35.537 1.00 75.25 89 GLY A N 1
ATOM 616 C CA . GLY A 1 89 ? -11.784 6.554 -34.133 1.00 75.25 89 GLY A CA 1
ATOM 617 C C . GLY A 1 89 ? -13.162 7.151 -33.845 1.00 75.25 89 GLY A C 1
ATOM 618 O O . GLY A 1 89 ? -13.390 7.703 -32.768 1.00 75.25 89 GLY A O 1
ATOM 619 N N . HIS A 1 90 ? -14.109 7.041 -34.780 1.00 80.25 90 HIS A N 1
ATOM 620 C CA . HIS A 1 90 ? -15.462 7.578 -34.610 1.00 80.25 90 HIS A CA 1
ATOM 621 C C . HIS A 1 90 ? -16.291 6.787 -33.593 1.00 80.25 90 HIS A C 1
ATOM 623 O O . HIS A 1 90 ? -17.168 7.360 -32.948 1.00 80.25 90 HIS A O 1
ATOM 629 N N . PHE A 1 91 ? -16.012 5.492 -33.447 1.00 78.25 91 PHE A N 1
ATOM 630 C CA . PHE A 1 91 ? -16.642 4.557 -32.518 1.00 78.25 91 PHE A CA 1
ATOM 631 C C . PHE A 1 91 ? -18.178 4.657 -32.515 1.00 78.25 91 PHE A C 1
ATOM 633 O O . PHE A 1 91 ? -18.857 4.779 -31.488 1.00 78.25 91 PHE A O 1
ATOM 640 N N . GLY A 1 92 ? -18.731 4.662 -33.730 1.00 82.94 92 GLY A N 1
ATOM 641 C CA . GLY A 1 92 ? -20.162 4.773 -33.989 1.00 82.94 92 GLY A CA 1
ATOM 642 C C . GLY A 1 92 ? -20.943 3.495 -33.652 1.00 82.94 92 GLY A C 1
ATOM 643 O O . GLY A 1 92 ? -20.360 2.503 -33.212 1.00 82.94 92 GLY A O 1
ATOM 644 N N . PRO A 1 93 ? -22.269 3.492 -33.879 1.00 82.06 93 PRO A N 1
ATOM 645 C CA . PRO A 1 93 ? -23.129 2.335 -33.608 1.00 82.06 93 PRO A CA 1
ATOM 646 C C . PRO A 1 93 ? -22.620 1.029 -34.234 1.00 82.06 93 PRO A C 1
ATOM 648 O O . PRO A 1 93 ? -22.643 -0.015 -33.586 1.00 82.06 93 PRO A O 1
ATOM 651 N N . ASP A 1 94 ? -22.079 1.094 -35.452 1.00 81.88 94 ASP A N 1
ATOM 652 C CA . ASP A 1 94 ? -21.549 -0.080 -36.152 1.00 81.88 94 ASP A CA 1
ATOM 653 C C . ASP A 1 94 ? -20.262 -0.623 -35.513 1.00 81.88 94 ASP A C 1
ATOM 655 O O . ASP A 1 94 ? -20.092 -1.836 -35.419 1.00 81.88 94 ASP A O 1
ATOM 659 N N . ALA A 1 95 ? -19.386 0.251 -35.006 1.00 83.62 95 ALA A N 1
ATOM 660 C CA . ALA A 1 95 ? -18.175 -0.151 -34.287 1.00 83.62 95 ALA A CA 1
ATOM 661 C C . ALA A 1 95 ? -18.508 -0.761 -32.915 1.00 83.62 95 ALA A C 1
ATOM 663 O O . ALA A 1 95 ? -17.906 -1.755 -32.516 1.00 83.62 95 ALA A O 1
ATOM 664 N N . ARG A 1 96 ? -19.515 -0.222 -32.213 1.00 85.56 96 ARG A N 1
ATOM 665 C CA . ARG A 1 96 ? -19.999 -0.770 -30.932 1.00 85.56 96 ARG A CA 1
ATOM 666 C C . ARG A 1 96 ? -20.647 -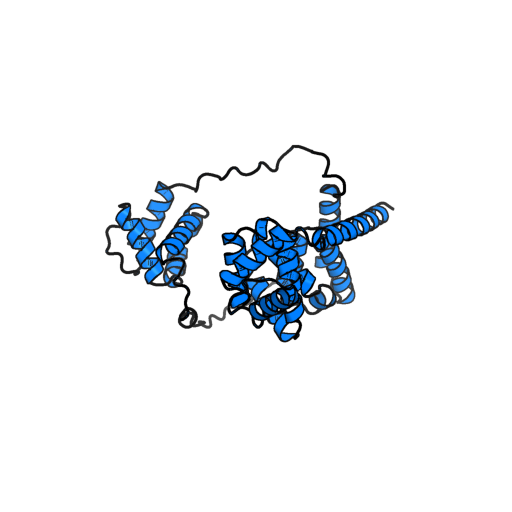2.138 -31.108 1.00 85.56 96 ARG A C 1
ATOM 668 O O . ARG A 1 96 ? -20.354 -3.061 -30.352 1.00 85.56 96 ARG A O 1
ATOM 675 N N . LYS A 1 97 ? -21.460 -2.298 -32.155 1.00 85.44 97 LYS A N 1
ATOM 676 C CA . LYS A 1 97 ? -22.042 -3.591 -32.528 1.00 85.44 97 LYS A CA 1
ATOM 677 C C . LYS A 1 97 ? -20.967 -4.602 -32.935 1.00 85.44 97 LYS A C 1
ATOM 679 O O . LYS A 1 97 ? -21.056 -5.763 -32.545 1.00 85.44 97 LYS A O 1
ATOM 684 N N . ALA A 1 98 ? -19.949 -4.163 -33.677 1.00 86.25 98 ALA A N 1
ATOM 685 C CA . ALA A 1 98 ? -18.803 -4.992 -34.035 1.00 86.25 98 ALA A CA 1
ATOM 686 C C . ALA A 1 98 ? -18.005 -5.439 -32.802 1.00 86.25 98 ALA A C 1
ATOM 688 O O . ALA A 1 98 ? -17.632 -6.605 -32.721 1.00 86.25 98 ALA A O 1
ATOM 689 N N . LEU A 1 99 ? -17.799 -4.552 -31.821 1.00 81.06 99 LEU A N 1
ATOM 690 C CA . LEU A 1 99 ? -17.139 -4.894 -30.561 1.00 81.06 99 LEU A CA 1
ATOM 691 C C . LEU A 1 99 ? -17.934 -5.939 -29.773 1.00 81.06 99 LEU A C 1
ATOM 693 O O . LEU A 1 99 ? -17.359 -6.930 -29.338 1.00 81.06 99 LEU A O 1
ATOM 697 N N . ALA A 1 100 ? -19.249 -5.761 -29.639 1.00 81.44 100 ALA A N 1
ATOM 698 C CA . ALA A 1 100 ? -20.099 -6.736 -28.960 1.00 81.44 100 ALA A CA 1
ATOM 699 C C . ALA A 1 100 ? -20.072 -8.110 -29.656 1.00 81.44 100 ALA A C 1
ATOM 701 O O . ALA A 1 100 ? -19.920 -9.132 -28.992 1.00 81.44 100 ALA A O 1
ATOM 702 N N . ALA A 1 101 ? -20.142 -8.134 -30.992 1.00 84.25 101 ALA A N 1
ATOM 703 C CA . ALA A 1 101 ? -20.045 -9.366 -31.776 1.00 84.25 101 ALA A CA 1
ATOM 704 C C . ALA A 1 101 ? -18.663 -10.032 -31.663 1.00 84.25 101 ALA A C 1
ATOM 706 O O . ALA A 1 101 ? -18.572 -11.256 -31.605 1.00 84.25 101 ALA A O 1
ATOM 707 N N . TRP A 1 102 ? -17.590 -9.240 -31.610 1.00 87.38 102 TRP A N 1
ATOM 708 C CA . TRP A 1 102 ? -16.234 -9.743 -31.400 1.00 87.38 102 TRP A CA 1
ATOM 709 C C . TRP A 1 102 ? -16.069 -10.340 -30.000 1.00 87.38 102 TRP A C 1
ATOM 711 O O . TRP A 1 102 ? -15.516 -11.428 -29.877 1.00 87.38 102 TRP A O 1
ATOM 721 N N . VAL A 1 103 ? -16.594 -9.693 -28.953 1.00 79.75 103 VAL A N 1
ATOM 722 C CA . VAL A 1 103 ? -16.545 -10.225 -27.580 1.00 79.75 103 VAL A CA 1
ATOM 723 C C . VAL A 1 103 ? -17.312 -11.542 -27.467 1.00 79.75 103 VAL A C 1
ATOM 725 O O . VAL A 1 103 ? -16.784 -12.503 -26.909 1.00 79.75 103 VAL A O 1
ATOM 728 N N . ASP A 1 104 ? -18.514 -11.610 -28.039 1.00 81.88 104 ASP A N 1
ATOM 729 C CA . ASP A 1 104 ? -19.323 -12.833 -28.067 1.00 81.88 104 ASP A CA 1
ATOM 730 C C . ASP A 1 104 ? -18.595 -13.969 -28.810 1.00 81.88 104 ASP A C 1
ATOM 732 O O . ASP A 1 104 ? -18.487 -15.088 -28.311 1.00 81.88 104 ASP A O 1
ATOM 736 N N . ALA A 1 105 ? -17.981 -13.663 -29.959 1.00 82.25 105 ALA A N 1
ATOM 737 C CA . ALA A 1 105 ? -17.246 -14.640 -30.760 1.00 82.25 105 ALA A CA 1
ATOM 738 C C . ALA A 1 105 ? -15.913 -15.094 -30.136 1.00 82.25 105 ALA A C 1
ATOM 740 O O . ALA A 1 105 ? -15.503 -16.240 -30.329 1.00 82.25 105 ALA A O 1
ATOM 741 N N . LYS A 1 106 ? -15.210 -14.217 -29.408 1.00 78.88 106 LYS A N 1
ATOM 742 C CA . LYS A 1 106 ? -13.966 -14.564 -28.698 1.00 78.88 106 LYS A CA 1
ATOM 743 C C . LYS A 1 106 ? -14.216 -15.292 -27.386 1.00 78.88 106 LYS A C 1
ATOM 745 O O . LYS A 1 106 ? -13.302 -15.958 -26.892 1.00 78.88 106 LYS A O 1
ATOM 750 N N . GLY A 1 107 ? -15.420 -15.157 -26.837 1.00 64.38 107 GLY A N 1
ATOM 751 C CA . GLY A 1 107 ? -15.790 -15.699 -25.543 1.00 64.38 107 GLY A CA 1
ATOM 752 C C . GLY A 1 107 ? -14.991 -15.084 -24.385 1.00 64.38 107 GLY A C 1
ATOM 753 O O . GLY A 1 107 ? -14.075 -14.271 -24.595 1.00 64.38 107 GLY A O 1
ATOM 754 N N . PRO A 1 108 ? -15.316 -15.478 -23.144 1.00 63.97 108 PRO A N 1
ATOM 755 C CA . PRO A 1 108 ? -14.558 -15.064 -21.972 1.00 63.97 108 PRO A CA 1
ATOM 756 C C . PRO A 1 108 ? -13.091 -15.480 -22.124 1.00 63.97 108 PRO A C 1
ATOM 758 O O . PRO A 1 108 ? -12.773 -16.495 -22.755 1.00 63.97 108 PRO A O 1
ATOM 761 N N . LEU A 1 109 ? -12.180 -14.685 -21.564 1.00 53.16 109 LEU A N 1
ATOM 762 C CA . LEU A 1 109 ? -10.785 -15.098 -21.457 1.00 53.16 109 LEU A CA 1
ATOM 763 C C . LEU A 1 109 ? -10.733 -16.442 -20.722 1.00 53.16 109 LEU A C 1
ATOM 765 O O . LEU A 1 109 ? -11.412 -16.620 -19.711 1.00 53.16 109 LEU A O 1
ATOM 769 N N . ALA A 1 110 ? -9.974 -17.401 -21.263 1.00 42.75 110 ALA A N 1
ATOM 770 C CA . ALA A 1 110 ? -9.795 -18.694 -20.618 1.00 42.75 110 ALA A CA 1
ATOM 771 C C . ALA A 1 110 ? -9.347 -18.454 -19.175 1.00 42.75 110 ALA A C 1
ATOM 773 O O . ALA A 1 110 ? -8.383 -17.717 -18.955 1.00 42.75 110 ALA A O 1
ATOM 774 N N . GLU A 1 111 ? -10.062 -19.050 -18.219 1.00 34.09 111 GLU A N 1
ATOM 775 C CA . GLU A 1 111 ? -9.707 -18.994 -16.808 1.00 34.09 111 GLU A CA 1
ATOM 776 C C . GLU A 1 111 ? -8.229 -19.377 -16.674 1.00 34.09 111 GLU A C 1
ATOM 778 O O . GLU A 1 111 ? -7.845 -20.537 -16.844 1.00 34.09 111 GLU A O 1
ATOM 783 N N . ILE A 1 112 ? -7.379 -18.401 -16.351 1.00 31.42 112 ILE A N 1
ATOM 784 C CA . ILE A 1 112 ? -6.169 -18.703 -15.592 1.00 31.42 112 ILE A CA 1
ATOM 785 C C . ILE A 1 112 ? -6.712 -19.443 -14.373 1.00 31.42 112 ILE A C 1
ATOM 787 O O . ILE A 1 112 ? -7.570 -18.861 -13.705 1.00 31.42 112 ILE A O 1
ATOM 791 N N . PRO A 1 113 ? -6.335 -20.715 -14.137 1.00 25.20 113 PRO A N 1
ATOM 792 C CA . PRO A 1 113 ? -7.068 -21.576 -13.229 1.00 25.20 113 PRO A CA 1
ATOM 793 C C . PRO A 1 113 ? -7.261 -20.841 -11.916 1.00 25.20 113 PRO A C 1
ATOM 795 O O . PRO A 1 113 ? -6.290 -20.523 -11.221 1.00 25.20 113 PRO A O 1
ATOM 798 N N . ALA A 1 114 ? -8.526 -20.540 -11.622 1.00 27.88 114 ALA A N 1
ATOM 799 C CA . ALA A 1 114 ? -8.932 -20.081 -10.320 1.00 27.88 114 ALA A CA 1
ATOM 800 C C . ALA A 1 114 ? -8.372 -21.113 -9.347 1.00 27.88 114 ALA A C 1
ATOM 802 O O . ALA A 1 114 ? -8.756 -22.285 -9.379 1.00 27.88 114 ALA A O 1
ATOM 803 N N . GLN A 1 115 ? -7.405 -20.709 -8.524 1.00 28.45 115 GLN A N 1
ATOM 804 C CA . GLN A 1 115 ? -7.050 -21.500 -7.363 1.00 28.45 115 GLN A CA 1
ATOM 805 C C . GLN A 1 115 ? -8.342 -21.657 -6.576 1.00 28.45 115 GLN A C 1
ATOM 807 O O . GLN A 1 115 ? -8.862 -20.703 -6.002 1.00 28.45 115 GLN A O 1
ATOM 812 N N . THR A 1 116 ? -8.883 -22.867 -6.634 1.00 28.44 116 THR A N 1
ATOM 813 C CA . THR A 1 116 ? -10.019 -23.347 -5.868 1.00 28.44 116 THR A CA 1
ATOM 814 C C . THR A 1 116 ? -9.794 -23.019 -4.400 1.00 28.44 116 THR A C 1
ATOM 816 O O . THR A 1 116 ? -9.167 -23.775 -3.662 1.00 28.44 116 THR A O 1
ATOM 819 N N . ALA A 1 117 ? -10.326 -21.883 -3.964 1.00 33.66 117 ALA A N 1
ATOM 820 C CA . ALA A 1 117 ? -10.532 -21.569 -2.566 1.00 33.66 117 ALA A CA 1
ATOM 821 C C . ALA A 1 117 ? -11.857 -22.206 -2.131 1.00 33.66 117 ALA A C 1
ATOM 823 O O . ALA A 1 117 ? -12.850 -21.528 -1.895 1.00 33.66 117 ALA A O 1
ATOM 824 N N . ALA A 1 118 ? -11.874 -23.536 -2.055 1.00 31.53 118 ALA A N 1
ATOM 825 C CA . ALA A 1 118 ? -12.850 -24.265 -1.261 1.00 31.53 118 ALA A CA 1
ATOM 826 C C . ALA A 1 118 ? -12.289 -25.640 -0.880 1.00 31.53 118 ALA A C 1
ATOM 828 O O . ALA A 1 118 ? -12.035 -26.497 -1.722 1.00 31.53 118 ALA A O 1
ATOM 829 N N . THR A 1 119 ? -12.148 -25.835 0.431 1.00 31.25 119 THR A N 1
ATOM 830 C CA . THR A 1 119 ? -11.978 -27.120 1.126 1.00 31.25 119 THR A CA 1
ATOM 831 C C . THR A 1 119 ? -10.700 -27.915 0.852 1.00 31.25 119 THR A C 1
ATOM 833 O O . THR A 1 119 ? -10.744 -29.057 0.418 1.00 31.25 119 THR A O 1
ATOM 836 N N . GLN A 1 120 ? -9.564 -27.379 1.293 1.00 25.97 120 GLN A N 1
ATOM 837 C CA . GLN A 1 120 ? -8.600 -28.196 2.031 1.00 25.97 120 GLN A CA 1
ATOM 838 C C . GLN A 1 120 ? -8.176 -27.413 3.268 1.00 25.97 120 GLN A C 1
ATOM 840 O O . GLN A 1 120 ? -7.526 -26.374 3.191 1.00 25.97 120 GLN A O 1
ATOM 845 N N . GLN A 1 121 ? -8.640 -27.897 4.417 1.00 33.19 121 GLN A N 1
ATOM 846 C CA . GLN A 1 121 ? -8.277 -27.412 5.738 1.00 33.19 121 GLN A CA 1
ATOM 847 C C . GLN A 1 121 ? -6.838 -27.856 6.011 1.00 33.19 121 GLN A C 1
ATOM 849 O O . GLN A 1 121 ? -6.572 -28.818 6.726 1.00 33.19 121 GLN A O 1
ATOM 854 N N . THR A 1 122 ? -5.899 -27.186 5.357 1.00 24.25 122 THR A N 1
ATOM 855 C CA . THR A 1 122 ? -4.484 -27.259 5.685 1.00 24.25 122 THR A CA 1
ATOM 856 C C . THR A 1 122 ? -4.305 -26.419 6.938 1.00 24.25 122 THR A C 1
ATOM 858 O O . THR A 1 122 ? -4.749 -25.270 6.980 1.00 24.25 122 THR A O 1
ATOM 861 N N . ALA A 1 123 ? -3.709 -26.997 7.983 1.00 28.73 123 ALA A N 1
ATOM 862 C CA . ALA A 1 123 ? -3.360 -26.251 9.185 1.00 28.73 123 ALA A CA 1
ATOM 863 C C . ALA A 1 123 ? -2.674 -24.928 8.784 1.00 28.73 123 ALA A C 1
ATOM 865 O O . ALA A 1 123 ? -1.827 -24.952 7.882 1.00 28.73 123 ALA A O 1
ATOM 866 N N . PRO A 1 124 ? -3.042 -23.783 9.394 1.00 32.88 124 PRO A N 1
ATOM 867 C CA . PRO A 1 124 ? -2.423 -22.510 9.059 1.00 32.88 124 PRO A CA 1
ATOM 868 C C . PRO A 1 124 ? -0.906 -22.649 9.182 1.00 32.88 124 PRO A C 1
ATOM 870 O O . PRO A 1 124 ? -0.414 -23.254 10.140 1.00 32.88 124 PRO A O 1
ATOM 873 N N . ALA A 1 125 ? -0.174 -22.104 8.204 1.00 36.97 125 ALA A N 1
ATOM 874 C CA . ALA A 1 125 ? 1.278 -22.004 8.273 1.00 36.97 125 ALA A CA 1
ATOM 875 C C . ALA A 1 125 ? 1.671 -21.502 9.669 1.00 36.97 125 ALA A C 1
ATOM 877 O O . ALA A 1 125 ? 1.056 -20.568 10.193 1.00 36.97 125 ALA A O 1
ATOM 878 N N . SER A 1 126 ? 2.636 -22.177 10.290 1.00 34.25 126 SER A N 1
ATOM 879 C CA . SER A 1 126 ? 2.993 -22.038 11.701 1.00 34.25 126 SER A CA 1
ATOM 880 C C . SER A 1 126 ? 3.081 -20.560 12.108 1.00 34.25 126 SER A C 1
ATOM 882 O O . SER A 1 126 ? 4.037 -19.875 11.756 1.00 34.25 126 SER A O 1
ATOM 884 N N . GLY A 1 127 ? 2.077 -20.054 12.835 1.00 50.66 127 GLY A N 1
ATOM 885 C CA . GLY A 1 127 ? 2.038 -18.666 13.320 1.00 50.66 127 GLY A CA 1
ATOM 886 C C . GLY A 1 127 ? 0.908 -17.774 12.791 1.00 50.66 127 GLY A C 1
ATOM 887 O O . GLY A 1 127 ? 0.767 -16.660 13.296 1.00 50.66 127 GLY A O 1
ATOM 888 N N . LEU A 1 128 ? 0.080 -18.230 11.845 1.00 63.75 128 LEU A N 1
ATOM 889 C CA . LEU A 1 128 ? -1.131 -17.509 11.425 1.00 63.75 128 LEU A CA 1
ATOM 890 C C . LEU A 1 128 ? -2.341 -17.883 12.301 1.00 63.75 128 LEU A C 1
ATOM 892 O O . LEU A 1 128 ? -2.465 -19.016 12.765 1.00 63.75 128 LEU A O 1
ATOM 896 N N . LEU A 1 129 ? -3.214 -16.907 12.567 1.00 74.06 129 LEU A N 1
ATOM 897 C CA . LEU A 1 129 ? -4.476 -17.121 13.268 1.00 74.06 129 LEU A CA 1
ATOM 898 C C . LEU A 1 129 ? -5.432 -17.915 12.385 1.00 74.06 129 LEU A C 1
ATOM 900 O O . LEU A 1 129 ? -5.398 -17.802 11.164 1.00 74.06 129 LEU A O 1
ATOM 904 N N . ALA A 1 130 ? -6.299 -18.701 13.020 1.00 77.00 130 ALA A N 1
ATOM 905 C CA . ALA A 1 130 ? -7.381 -19.372 12.318 1.00 77.00 130 ALA A CA 1
ATOM 906 C C . ALA A 1 130 ? -8.310 -18.320 11.684 1.00 77.00 130 ALA A C 1
ATOM 908 O O . ALA A 1 130 ? -8.667 -17.339 12.347 1.00 77.00 130 ALA A O 1
ATOM 909 N N . ASN A 1 131 ? -8.696 -18.516 10.421 1.00 70.56 131 ASN A N 1
ATOM 910 C CA . ASN A 1 131 ? -9.531 -17.565 9.677 1.00 70.56 131 ASN A CA 1
ATOM 911 C C . ASN A 1 131 ? -10.851 -17.282 10.408 1.00 70.56 131 ASN A C 1
ATOM 913 O O . ASN A 1 131 ? -11.332 -16.154 10.415 1.00 70.56 131 ASN A O 1
ATOM 917 N N . GLU A 1 132 ? -11.377 -18.265 11.138 1.00 74.81 132 GLU A N 1
ATOM 918 C CA . GLU A 1 132 ? -12.590 -18.139 11.941 1.00 74.81 132 GLU A CA 1
ATOM 919 C C . GLU A 1 132 ? -12.453 -17.096 13.065 1.00 74.81 132 GLU A C 1
ATOM 921 O O . GLU A 1 132 ? -13.428 -16.423 13.411 1.00 74.81 132 GLU A O 1
ATOM 926 N N . ILE A 1 133 ? -11.254 -16.941 13.644 1.00 79.00 133 ILE A N 1
ATOM 927 C CA . ILE A 1 133 ? -10.970 -15.913 14.659 1.00 79.00 133 ILE A CA 1
ATOM 928 C C . ILE A 1 133 ? -11.006 -14.531 14.005 1.00 79.00 133 ILE A C 1
ATOM 930 O O . ILE A 1 133 ? -11.627 -13.611 14.543 1.00 79.00 133 ILE A O 1
ATOM 934 N N . ILE A 1 134 ? -10.379 -14.397 12.835 1.00 78.88 134 ILE A N 1
ATOM 935 C CA . ILE A 1 134 ? -10.334 -13.142 12.080 1.00 78.88 134 ILE A CA 1
ATOM 936 C C . ILE A 1 134 ? -11.735 -12.733 11.633 1.00 78.88 134 ILE A C 1
ATOM 938 O O . ILE A 1 134 ? -12.132 -11.603 11.894 1.00 78.88 134 ILE A O 1
ATOM 942 N N . ASP A 1 135 ? -12.529 -13.651 11.086 1.00 76.06 135 ASP A N 1
ATOM 943 C CA . ASP A 1 135 ? -13.902 -13.380 10.655 1.00 76.06 135 ASP A CA 1
ATOM 944 C C . ASP A 1 135 ? -14.805 -12.964 11.818 1.00 76.06 135 ASP A C 1
ATOM 946 O O . ASP A 1 135 ? -15.591 -12.014 11.718 1.00 76.06 135 ASP A O 1
ATOM 950 N N . ARG A 1 136 ? -14.706 -13.671 12.951 1.00 78.88 136 ARG A N 1
ATOM 951 C CA . ARG A 1 136 ? -15.492 -13.370 14.154 1.00 78.88 136 ARG A CA 1
ATOM 952 C C . ARG A 1 136 ? -15.159 -11.984 14.693 1.00 78.88 136 ARG A C 1
ATOM 954 O O . ARG A 1 136 ? -16.067 -11.201 14.987 1.00 78.88 136 ARG A O 1
ATOM 961 N N . ILE A 1 137 ? -13.871 -11.681 14.834 1.00 79.94 137 ILE A N 1
ATOM 962 C CA . ILE A 1 137 ? -13.413 -10.388 15.345 1.00 79.94 137 ILE A CA 1
ATOM 963 C C . ILE A 1 137 ? -13.729 -9.290 14.333 1.00 79.94 137 ILE A C 1
ATOM 965 O O . ILE A 1 137 ? -14.295 -8.273 14.722 1.00 79.94 137 ILE A O 1
ATOM 969 N N . GLY A 1 138 ? -13.484 -9.525 13.045 1.00 74.38 138 GLY A N 1
ATOM 970 C CA . GLY A 1 138 ? -13.821 -8.631 11.941 1.00 74.38 138 GLY A CA 1
ATOM 971 C C . GLY A 1 138 ? -15.284 -8.205 11.980 1.00 74.38 138 GLY A C 1
ATOM 972 O O . GLY A 1 138 ? -15.572 -7.016 12.117 1.00 74.38 138 GLY A O 1
ATOM 973 N N . LYS A 1 139 ? -16.230 -9.153 11.994 1.00 75.94 139 LYS A N 1
ATOM 974 C CA . LYS A 1 139 ? -17.673 -8.849 12.092 1.00 75.94 139 LYS A CA 1
ATOM 975 C C . LYS A 1 139 ? -18.006 -7.954 13.290 1.00 75.94 139 LYS A C 1
ATOM 977 O O . LYS A 1 139 ? -18.764 -6.993 13.152 1.00 75.94 139 LYS A O 1
ATOM 982 N N . LYS A 1 140 ? -17.420 -8.233 14.460 1.00 79.38 140 LYS A N 1
ATOM 983 C CA . LYS A 1 140 ? -17.624 -7.430 15.676 1.00 79.38 140 LYS A CA 1
ATOM 984 C C . LYS A 1 140 ? -17.057 -6.017 15.526 1.00 79.38 140 LYS A C 1
ATOM 986 O O . LYS A 1 140 ? -17.745 -5.057 15.868 1.00 79.38 140 LYS A O 1
ATOM 991 N N . VAL A 1 141 ? -15.836 -5.886 15.011 1.00 78.06 141 VAL A N 1
ATOM 992 C CA . VAL A 1 141 ? -15.164 -4.597 14.797 1.00 78.06 141 VAL A CA 1
ATOM 993 C C . VAL A 1 141 ? -15.946 -3.739 13.803 1.00 78.06 141 VAL A C 1
ATOM 995 O O . VAL A 1 141 ? -16.223 -2.575 14.089 1.00 78.06 141 VAL A O 1
ATOM 998 N N . PHE A 1 142 ? -16.394 -4.308 12.682 1.00 75.19 142 PHE A N 1
ATOM 999 C CA . PHE A 1 142 ? -17.204 -3.588 11.697 1.00 75.19 142 PHE A CA 1
ATOM 1000 C C . PHE A 1 142 ? -18.566 -3.156 12.257 1.00 75.19 142 PHE A C 1
ATOM 1002 O O . PHE A 1 142 ? -18.982 -2.019 12.028 1.00 75.19 142 PHE A O 1
ATOM 1009 N N . ALA A 1 143 ? -19.234 -3.996 13.054 1.00 74.56 143 ALA A N 1
ATOM 1010 C CA . ALA A 1 143 ? -20.469 -3.605 13.735 1.00 74.56 143 ALA A CA 1
ATOM 1011 C C . ALA A 1 143 ? -20.240 -2.451 14.733 1.00 74.56 143 ALA A C 1
ATOM 1013 O O . ALA A 1 143 ? -21.031 -1.509 14.792 1.00 74.56 143 ALA A O 1
ATOM 1014 N N . GLN A 1 144 ? -19.134 -2.480 15.486 1.00 72.75 144 GLN A N 1
ATOM 1015 C CA . GLN A 1 144 ? -18.757 -1.395 16.400 1.00 72.75 144 GLN A CA 1
ATOM 1016 C C . GLN A 1 144 ? -18.429 -0.099 15.652 1.00 72.75 144 GLN A C 1
ATOM 1018 O O . GLN A 1 144 ? -18.850 0.973 16.086 1.00 72.75 144 GLN A O 1
ATOM 1023 N N . ALA A 1 145 ? -17.734 -0.191 14.517 1.00 71.19 145 ALA A N 1
ATOM 1024 C CA . ALA A 1 145 ? -17.433 0.951 13.661 1.00 71.19 145 ALA A CA 1
ATOM 1025 C C . ALA A 1 145 ? -18.710 1.603 13.110 1.00 71.19 145 ALA A C 1
ATOM 1027 O O . ALA A 1 145 ? -18.842 2.823 13.170 1.00 71.19 145 ALA A O 1
ATOM 1028 N N . GLN A 1 146 ? -19.679 0.806 12.647 1.00 72.50 146 GLN A N 1
ATOM 1029 C CA . GLN A 1 146 ? -20.974 1.307 12.166 1.00 72.50 146 GLN A CA 1
ATOM 1030 C C . GLN A 1 146 ? -21.815 1.936 13.286 1.00 72.50 146 GLN A C 1
ATOM 1032 O O . GLN A 1 146 ? -22.514 2.924 13.066 1.00 72.50 146 GLN A O 1
ATOM 1037 N N . ALA A 1 147 ? -21.741 1.389 14.501 1.00 73.75 147 ALA A N 1
ATOM 1038 C CA . ALA A 1 147 ? -22.469 1.908 15.655 1.00 73.75 147 ALA A CA 1
ATOM 1039 C C . ALA A 1 147 ? -21.811 3.144 16.303 1.00 73.75 147 ALA A C 1
ATOM 1041 O O . ALA A 1 147 ? -22.435 3.791 17.151 1.00 73.75 147 ALA A O 1
ATOM 1042 N N . ALA A 1 148 ? -20.565 3.479 15.947 1.00 74.38 148 ALA A N 1
ATOM 1043 C CA . ALA A 1 148 ? -19.803 4.560 16.564 1.00 74.38 148 ALA A CA 1
ATOM 1044 C C . ALA A 1 148 ? -20.363 5.946 16.200 1.00 74.38 148 ALA A C 1
ATOM 1046 O O . ALA A 1 148 ? -20.351 6.365 15.044 1.00 74.38 148 ALA A O 1
ATOM 1047 N N . LYS A 1 149 ? -20.798 6.708 17.212 1.00 77.88 149 LYS A N 1
ATOM 1048 C CA . LYS A 1 149 ? -21.389 8.047 17.025 1.00 77.88 149 LYS A CA 1
ATOM 1049 C C . LYS A 1 149 ? -20.442 9.173 17.421 1.00 77.88 149 LYS A C 1
ATOM 1051 O O . LYS A 1 149 ? -20.440 10.223 16.786 1.00 77.88 149 LYS A O 1
ATOM 1056 N N . THR A 1 150 ? -19.627 8.955 18.451 1.00 78.94 150 THR A N 1
ATOM 1057 C CA . THR A 1 150 ? -18.698 9.965 18.980 1.00 78.94 150 THR A CA 1
ATOM 1058 C C . THR A 1 150 ? -17.283 9.763 18.453 1.00 78.94 150 THR A C 1
ATOM 1060 O O . THR A 1 150 ? -16.896 8.643 18.127 1.00 78.94 150 THR A O 1
ATOM 1063 N N . ASP A 1 151 ? -16.467 10.817 18.434 1.00 76.44 151 ASP A N 1
ATOM 1064 C CA . ASP A 1 151 ? -15.071 10.713 17.984 1.00 76.44 151 ASP A CA 1
ATOM 1065 C C . ASP A 1 151 ? -14.256 9.736 18.835 1.00 76.44 151 ASP A C 1
ATOM 1067 O O . ASP A 1 151 ? -13.461 8.967 18.304 1.00 76.44 151 ASP A O 1
ATOM 1071 N N . LYS A 1 152 ? -14.527 9.665 20.145 1.00 83.25 152 LYS A N 1
ATOM 1072 C CA . LYS A 1 152 ? -13.925 8.661 21.033 1.00 83.25 152 LYS A CA 1
ATOM 1073 C C . LYS A 1 152 ? -14.258 7.231 20.588 1.00 83.25 152 LYS A C 1
ATOM 1075 O O . LYS A 1 152 ? -13.372 6.380 20.573 1.00 83.25 152 LYS A O 1
ATOM 1080 N N . GLN A 1 153 ? -15.515 6.968 20.222 1.00 78.50 153 GLN A N 1
ATOM 1081 C CA . GLN A 1 153 ? -15.946 5.657 19.720 1.00 78.50 153 GLN A CA 1
ATOM 1082 C C . GLN A 1 153 ? -15.353 5.361 18.339 1.00 78.50 153 GLN A C 1
ATOM 1084 O O . GLN A 1 153 ? -14.868 4.256 18.117 1.00 78.50 153 GLN A O 1
ATOM 1089 N N . LYS A 1 154 ? -15.327 6.352 17.439 1.00 76.88 154 LYS A N 1
ATOM 1090 C CA . LYS A 1 154 ? -14.738 6.216 16.100 1.00 76.88 154 LYS A CA 1
ATOM 1091 C C . LYS A 1 154 ? -13.247 5.903 16.181 1.00 76.88 154 LYS A C 1
ATOM 1093 O O . LYS A 1 154 ? -12.800 4.953 15.556 1.00 76.88 154 LYS A O 1
ATOM 1098 N N . ILE A 1 155 ? -12.489 6.624 17.009 1.00 82.81 155 ILE A N 1
ATOM 1099 C CA . ILE A 1 155 ? -11.057 6.364 17.228 1.00 82.81 155 ILE A CA 1
ATOM 1100 C C . ILE A 1 155 ? -10.834 4.950 17.775 1.00 82.81 155 ILE A C 1
ATOM 1102 O O . ILE A 1 155 ? -9.918 4.262 17.331 1.00 82.81 155 ILE A O 1
ATOM 1106 N N . ALA A 1 156 ? -11.659 4.493 18.723 1.00 83.56 156 ALA A N 1
ATOM 1107 C CA . ALA A 1 156 ? -11.552 3.136 19.256 1.00 83.56 156 ALA A CA 1
ATOM 1108 C C . ALA A 1 156 ? -11.806 2.068 18.175 1.00 83.56 156 ALA A C 1
ATOM 1110 O O . ALA A 1 156 ? -11.034 1.117 18.074 1.00 83.56 156 ALA A O 1
ATOM 1111 N N . ALA A 1 157 ? -12.827 2.258 17.335 1.00 81.56 157 ALA A N 1
ATOM 1112 C CA . ALA A 1 157 ? -13.122 1.356 16.226 1.00 81.56 157 ALA A CA 1
ATOM 1113 C C . ALA A 1 157 ? -12.012 1.361 15.160 1.00 81.56 157 ALA A C 1
ATOM 1115 O O . ALA A 1 157 ? -11.582 0.305 14.709 1.00 81.56 157 ALA A O 1
ATOM 1116 N N . ILE A 1 158 ? -11.476 2.534 14.810 1.00 83.94 158 ILE A N 1
ATOM 1117 C CA . ILE A 1 158 ? -10.372 2.662 13.847 1.00 83.94 158 ILE A CA 1
ATOM 1118 C C . ILE A 1 158 ? -9.107 1.972 14.369 1.00 83.94 158 ILE A C 1
ATOM 1120 O O . ILE A 1 158 ? -8.407 1.341 13.589 1.00 83.94 158 ILE A O 1
ATOM 1124 N N . LYS A 1 159 ? -8.821 2.017 15.678 1.00 90.38 159 LYS A N 1
ATOM 1125 C CA . LYS A 1 159 ? -7.696 1.262 16.266 1.00 90.38 159 LYS A CA 1
ATOM 1126 C C . LYS A 1 159 ? -7.850 -0.249 16.089 1.00 90.38 159 LYS A C 1
ATOM 1128 O O . LYS A 1 159 ? -6.859 -0.935 15.866 1.00 90.38 159 LYS A O 1
ATOM 1133 N N . GLN A 1 160 ? -9.074 -0.764 16.179 1.00 85.31 160 GLN A N 1
ATOM 1134 C CA . GLN A 1 160 ? -9.346 -2.181 15.942 1.00 85.31 160 GLN A CA 1
ATOM 1135 C C . GLN A 1 160 ? -9.289 -2.539 14.450 1.00 85.31 160 GLN A C 1
ATOM 1137 O O . GLN A 1 160 ? -8.744 -3.582 14.105 1.00 85.31 160 GLN A O 1
ATOM 1142 N N . LEU A 1 161 ? -9.781 -1.666 13.564 1.00 84.19 161 LEU A N 1
ATOM 1143 C CA . LEU A 1 161 ? -9.602 -1.829 12.117 1.00 84.19 161 LEU A CA 1
ATOM 1144 C C . LEU A 1 161 ? -8.117 -1.794 11.736 1.00 84.19 161 LEU A C 1
ATOM 1146 O O . LEU A 1 161 ? -7.675 -2.625 10.956 1.00 84.19 161 LEU A O 1
ATOM 1150 N N . ASP A 1 162 ? -7.324 -0.892 12.321 1.00 93.12 162 ASP A N 1
ATOM 1151 C CA . ASP A 1 162 ? -5.872 -0.844 12.109 1.00 93.12 162 ASP A CA 1
ATOM 1152 C C . ASP A 1 162 ? -5.190 -2.125 12.588 1.00 93.12 162 ASP A C 1
ATOM 1154 O O . ASP A 1 162 ? -4.287 -2.622 11.927 1.00 93.12 162 ASP A O 1
ATOM 1158 N N . LEU A 1 163 ? -5.632 -2.696 13.710 1.00 92.88 163 LEU A N 1
ATOM 1159 C CA . LEU A 1 163 ? -5.127 -3.980 14.181 1.00 92.88 163 LEU A CA 1
ATOM 1160 C C . LEU A 1 163 ? -5.372 -5.104 13.157 1.00 92.88 163 LEU A C 1
ATOM 1162 O O . LEU A 1 163 ? -4.440 -5.833 12.817 1.00 92.88 163 LEU A O 1
ATOM 1166 N N . LEU A 1 164 ? -6.592 -5.212 12.628 1.00 84.94 164 LEU A N 1
ATOM 1167 C CA . LEU A 1 164 ? -6.933 -6.193 11.592 1.00 84.94 164 LEU A CA 1
ATOM 1168 C C . LEU A 1 164 ? -6.179 -5.920 10.277 1.00 84.94 164 LEU A C 1
ATOM 1170 O O . LEU A 1 164 ? -5.632 -6.837 9.663 1.00 84.94 164 LEU A O 1
ATOM 1174 N N . ALA A 1 165 ? -6.054 -4.653 9.882 1.00 91.50 165 ALA A N 1
ATOM 1175 C CA . ALA A 1 165 ? -5.310 -4.250 8.695 1.00 91.50 165 ALA A CA 1
ATOM 1176 C C . ALA A 1 165 ? -3.814 -4.597 8.804 1.00 91.50 165 ALA A C 1
ATOM 1178 O O . ALA A 1 165 ? -3.239 -5.147 7.861 1.00 91.50 165 ALA A O 1
ATOM 1179 N N . ARG A 1 166 ? -3.184 -4.369 9.966 1.00 94.25 166 ARG A N 1
ATOM 1180 C CA . ARG A 1 166 ? -1.797 -4.792 10.238 1.00 94.25 166 ARG A CA 1
ATOM 1181 C C . ARG A 1 166 ? -1.619 -6.302 10.129 1.00 94.25 166 ARG A C 1
ATOM 1183 O O . ARG A 1 166 ? -0.578 -6.741 9.655 1.00 94.25 166 ARG A O 1
ATOM 1190 N N . TYR A 1 167 ? -2.619 -7.085 10.535 1.00 89.75 167 TYR A N 1
ATOM 1191 C CA . TYR A 1 167 ? -2.595 -8.542 10.390 1.00 89.75 167 TYR A CA 1
ATOM 1192 C C . TYR A 1 167 ? -2.686 -9.002 8.921 1.00 89.75 167 TYR A C 1
ATOM 1194 O O . TYR A 1 167 ? -2.088 -10.012 8.541 1.00 89.75 167 TYR A O 1
ATOM 1202 N N . GLY A 1 168 ? -3.376 -8.229 8.080 1.00 84.19 168 GLY A N 1
ATOM 1203 C CA . GLY A 1 168 ? -3.568 -8.533 6.659 1.00 84.19 168 GLY A CA 1
ATOM 1204 C C . GLY A 1 168 ? -5.022 -8.659 6.223 1.00 84.19 168 GLY A C 1
ATOM 1205 O O . GLY A 1 168 ? -5.265 -9.137 5.123 1.00 84.19 168 GLY A O 1
ATOM 1206 N N . ASP A 1 169 ? -5.982 -8.257 7.057 1.00 84.06 169 ASP A N 1
ATOM 1207 C CA . ASP A 1 169 ? -7.396 -8.275 6.689 1.00 84.06 169 ASP A CA 1
ATOM 1208 C C . ASP A 1 169 ? -7.691 -7.223 5.604 1.00 84.06 169 ASP A C 1
ATOM 1210 O O . ASP A 1 169 ? -7.660 -6.014 5.867 1.00 84.06 169 ASP A O 1
ATOM 1214 N N . LEU A 1 170 ? -7.960 -7.682 4.378 1.00 85.12 170 LEU A N 1
ATOM 1215 C CA . LEU A 1 170 ? -8.194 -6.820 3.213 1.00 85.12 170 LEU A CA 1
ATOM 1216 C C . LEU A 1 170 ? -9.419 -5.899 3.382 1.00 85.12 170 LEU A C 1
ATOM 1218 O O . LEU A 1 170 ? -9.285 -4.709 3.086 1.00 85.12 170 LEU A O 1
ATOM 1222 N N . PRO A 1 171 ? -10.576 -6.351 3.913 1.00 82.81 171 PRO A N 1
ATOM 1223 C CA . PRO A 1 171 ? -11.699 -5.459 4.202 1.00 82.81 171 PRO A CA 1
ATOM 1224 C C . PRO A 1 171 ? -11.327 -4.306 5.140 1.00 82.81 171 PRO A C 1
ATOM 1226 O O . PRO A 1 171 ? -11.705 -3.159 4.889 1.00 82.81 171 PRO A O 1
ATOM 1229 N N . SER A 1 172 ? -10.564 -4.574 6.205 1.00 83.50 172 SER A N 1
ATOM 1230 C CA . SER A 1 172 ? -10.100 -3.531 7.124 1.00 83.50 172 SER A CA 1
ATOM 1231 C C . SER A 1 172 ? -9.084 -2.598 6.470 1.00 83.50 172 SER A C 1
ATOM 1233 O O . SER A 1 172 ? -9.193 -1.384 6.644 1.00 83.50 172 SER A O 1
ATOM 1235 N N . ARG A 1 173 ? -8.136 -3.125 5.676 1.00 93.38 173 ARG A N 1
ATOM 1236 C CA . ARG A 1 173 ? -7.206 -2.303 4.874 1.00 93.38 173 ARG A CA 1
ATOM 1237 C C . ARG A 1 173 ? -7.980 -1.347 3.970 1.00 93.38 173 ARG A C 1
ATOM 1239 O O . ARG A 1 173 ? -7.746 -0.142 4.031 1.00 93.38 173 ARG A O 1
ATOM 1246 N N . TRP A 1 174 ? -8.956 -1.855 3.220 1.00 90.38 174 TRP A N 1
ATOM 1247 C CA . TRP A 1 174 ? -9.780 -1.042 2.330 1.00 90.38 174 TRP A CA 1
ATOM 1248 C C . TRP A 1 174 ? -10.598 0.015 3.072 1.00 90.38 174 TRP A C 1
ATOM 1250 O O . TRP A 1 174 ? -10.638 1.173 2.659 1.00 90.38 174 TRP A O 1
ATOM 1260 N N . ALA A 1 175 ? -11.214 -0.350 4.200 1.00 83.06 175 ALA A N 1
ATOM 1261 C CA . ALA A 1 175 ? -11.979 0.588 5.012 1.00 83.06 175 ALA A CA 1
ATOM 1262 C C . ALA A 1 175 ? -11.129 1.776 5.489 1.00 83.06 175 ALA A C 1
ATOM 1264 O O . ALA A 1 175 ? -11.649 2.890 5.568 1.00 83.06 175 ALA A O 1
ATOM 1265 N N . LEU A 1 176 ? -9.846 1.552 5.791 1.00 88.25 176 LEU A N 1
ATOM 1266 C CA . LEU A 1 176 ? -8.916 2.606 6.193 1.00 88.25 176 LEU A CA 1
ATOM 1267 C C . LEU A 1 176 ? -8.428 3.434 5.001 1.00 88.25 176 LEU A C 1
ATOM 1269 O O . LEU A 1 176 ? -8.470 4.656 5.102 1.00 88.25 176 LEU A O 1
ATOM 1273 N N . VAL A 1 177 ? -8.022 2.793 3.897 1.00 93.94 177 VAL A N 1
ATOM 1274 C CA . VAL A 1 177 ? -7.537 3.459 2.669 1.00 93.94 177 VAL A CA 1
ATOM 1275 C C . VAL A 1 177 ? -8.602 4.407 2.115 1.00 93.94 177 VAL A C 1
ATOM 1277 O O . VAL A 1 177 ? -8.421 5.617 2.147 1.00 93.94 177 VAL A O 1
ATOM 1280 N N . ARG A 1 178 ? -9.800 3.908 1.785 1.00 87.81 178 ARG A N 1
ATOM 1281 C CA . ARG A 1 178 ? -10.872 4.725 1.173 1.00 87.81 178 ARG A CA 1
ATOM 1282 C C . ARG A 1 178 ? -11.373 5.906 2.025 1.00 87.81 178 ARG A C 1
ATOM 1284 O O . ARG A 1 178 ? -12.202 6.694 1.589 1.00 87.81 178 ARG A O 1
ATOM 1291 N N . ASN A 1 179 ? -10.979 5.978 3.300 1.00 79.94 179 ASN A N 1
ATOM 1292 C CA . ASN A 1 179 ? -11.387 7.040 4.222 1.00 79.94 179 ASN A CA 1
ATOM 1293 C C . ASN A 1 179 ? -10.217 7.912 4.694 1.00 79.94 179 ASN A C 1
ATOM 1295 O O . ASN A 1 179 ? -10.460 8.902 5.389 1.00 79.94 179 ASN A O 1
ATOM 1299 N N . TYR A 1 180 ? -8.964 7.573 4.387 1.00 90.75 180 TYR A N 1
ATOM 1300 C CA . TYR A 1 180 ? -7.810 8.227 4.999 1.00 90.75 180 TYR A CA 1
ATOM 1301 C C . TYR A 1 180 ? -7.706 9.700 4.586 1.00 90.75 180 TYR A C 1
ATOM 1303 O O . TYR A 1 180 ? -7.575 10.566 5.461 1.00 90.75 180 TYR A O 1
ATOM 1311 N N . HIS A 1 181 ? -7.845 10.020 3.297 1.00 80.81 181 HIS A N 1
ATOM 1312 C CA . HIS A 1 181 ? -7.819 11.404 2.820 1.00 80.81 181 HIS A CA 1
ATOM 1313 C C . HIS A 1 181 ? -8.975 12.259 3.382 1.00 80.81 181 HIS A C 1
ATOM 1315 O O . HIS A 1 181 ? -8.766 13.403 3.794 1.00 80.81 181 HIS A O 1
ATOM 1321 N N . GLN A 1 182 ? -10.179 11.698 3.534 1.00 80.44 182 GLN A N 1
ATOM 1322 C CA . GLN A 1 182 ? -11.367 12.449 3.980 1.00 80.44 182 GLN A CA 1
ATOM 1323 C C . GLN A 1 182 ? -11.444 12.605 5.502 1.00 80.44 182 GLN A C 1
ATOM 1325 O O . GLN A 1 182 ? -11.821 13.661 6.020 1.00 80.44 182 GLN A O 1
ATOM 1330 N N . ALA A 1 183 ? -11.090 11.561 6.254 1.00 78.62 183 ALA A N 1
ATOM 1331 C CA . ALA A 1 183 ? -11.394 11.474 7.675 1.00 78.62 183 ALA A CA 1
ATOM 1332 C C . ALA A 1 183 ? -10.172 11.767 8.556 1.00 78.62 183 ALA A C 1
ATOM 1334 O O . ALA A 1 183 ? -9.308 10.919 8.784 1.00 78.62 183 ALA A O 1
ATOM 1335 N N . LYS A 1 184 ? -10.162 12.947 9.192 1.00 81.62 184 LYS A N 1
ATOM 1336 C CA . LYS A 1 184 ? -9.137 13.318 10.191 1.00 81.62 184 LYS A CA 1
ATOM 1337 C C . LYS A 1 184 ? -8.998 12.291 11.322 1.00 81.62 184 LYS A C 1
ATOM 1339 O O . LYS A 1 184 ? -7.894 12.041 11.791 1.00 81.62 184 LYS A O 1
ATOM 1344 N N . VAL A 1 185 ? -10.105 11.673 11.743 1.00 79.50 185 VAL A N 1
ATOM 1345 C CA . VAL A 1 185 ? -10.106 10.632 12.788 1.00 79.50 185 VAL A CA 1
ATOM 1346 C C . VAL A 1 185 ? -9.377 9.354 12.361 1.00 79.50 185 VAL A C 1
ATOM 1348 O O . VAL A 1 185 ? -8.812 8.682 13.220 1.00 79.50 185 VAL A O 1
ATOM 1351 N N . VAL A 1 186 ? -9.335 9.040 11.059 1.00 81.88 186 VAL A N 1
ATOM 1352 C CA . VAL A 1 186 ? -8.537 7.925 10.520 1.00 81.88 186 VAL A CA 1
ATOM 1353 C C . VAL A 1 186 ? -7.058 8.287 10.571 1.00 81.88 186 VAL A C 1
ATOM 1355 O O . VAL A 1 186 ? -6.271 7.531 11.136 1.00 81.88 186 VAL A O 1
ATOM 1358 N N . ARG A 1 187 ? -6.690 9.489 10.111 1.00 90.81 187 ARG A N 1
ATOM 1359 C CA . ARG A 1 187 ? -5.300 9.988 10.149 1.00 90.81 187 ARG A CA 1
ATOM 1360 C C . ARG A 1 187 ? -4.739 10.188 11.559 1.00 90.81 187 ARG A C 1
ATOM 1362 O O . ARG A 1 187 ? -3.528 10.232 11.745 1.00 90.81 187 ARG A O 1
ATOM 1369 N N . ALA A 1 188 ? -5.604 10.297 12.567 1.00 85.19 188 ALA A N 1
ATOM 1370 C CA . ALA A 1 188 ? -5.198 10.331 13.972 1.00 85.19 188 ALA A CA 1
ATOM 1371 C C . ALA A 1 188 ? -4.717 8.964 14.501 1.00 85.19 188 ALA A C 1
ATOM 1373 O O . ALA A 1 188 ? -4.118 8.903 15.574 1.00 85.19 188 ALA A O 1
ATOM 1374 N N . VAL A 1 189 ? -4.998 7.870 13.785 1.00 89.56 189 VAL A N 1
ATOM 1375 C CA . VAL A 1 189 ? -4.682 6.493 14.200 1.00 89.56 189 VAL A CA 1
ATOM 1376 C C . VAL A 1 189 ? -3.767 5.792 13.196 1.00 89.56 189 VAL A C 1
ATOM 1378 O O . VAL A 1 189 ? -2.801 5.137 13.590 1.00 89.56 189 VAL A O 1
ATOM 1381 N N . VAL A 1 190 ? -4.071 5.919 11.907 1.00 94.19 190 VAL A N 1
ATOM 1382 C CA . VAL A 1 190 ? -3.324 5.307 10.808 1.00 94.19 190 VAL A CA 1
ATOM 1383 C C . VAL A 1 190 ? -2.265 6.294 10.344 1.00 94.19 190 VAL A C 1
ATOM 1385 O O . VAL A 1 190 ? -2.573 7.444 10.042 1.00 94.19 190 VAL A O 1
ATOM 1388 N N . THR A 1 191 ? -1.008 5.861 10.314 1.00 97.75 191 THR A N 1
ATOM 1389 C CA . THR A 1 191 ? 0.103 6.702 9.859 1.00 97.75 191 THR A CA 1
ATOM 1390 C C . THR A 1 191 ? 0.242 6.639 8.332 1.00 97.75 191 THR A C 1
ATOM 1392 O O . THR A 1 191 ? -0.234 5.673 7.724 1.00 97.75 191 THR A O 1
ATOM 1395 N N . PRO A 1 192 ? 0.918 7.615 7.697 1.00 97.81 192 PRO A N 1
ATOM 1396 C CA . PRO A 1 192 ? 1.175 7.580 6.258 1.00 97.81 192 PRO A CA 1
ATOM 1397 C C . PRO A 1 192 ? 1.882 6.295 5.797 1.00 97.81 192 PRO A C 1
ATOM 1399 O O . PRO A 1 192 ? 1.551 5.748 4.750 1.00 97.81 192 PRO A O 1
ATOM 1402 N N . GLU A 1 193 ? 2.815 5.763 6.591 1.00 97.50 193 GLU A N 1
ATOM 1403 C CA . GLU A 1 193 ? 3.514 4.509 6.288 1.00 97.50 193 GLU A CA 1
ATOM 1404 C C . GLU A 1 193 ? 2.545 3.329 6.243 1.00 97.50 193 GLU A C 1
ATOM 1406 O O . GLU A 1 193 ? 2.613 2.501 5.336 1.00 97.50 193 GLU A O 1
ATOM 1411 N N . LYS A 1 194 ? 1.623 3.258 7.209 1.00 97.94 194 LYS A N 1
ATOM 1412 C CA . LYS A 1 194 ? 0.631 2.184 7.278 1.00 97.94 194 LYS A CA 1
ATOM 1413 C C . LYS A 1 194 ? -0.337 2.246 6.105 1.00 97.94 194 LYS A C 1
ATOM 1415 O O . LYS A 1 194 ? -0.495 1.239 5.424 1.00 97.94 194 LYS A O 1
ATOM 1420 N N . VAL A 1 195 ? -0.941 3.410 5.841 1.00 97.75 195 VAL A N 1
ATOM 1421 C CA . VAL A 1 195 ? -1.909 3.535 4.738 1.00 97.75 195 VAL A CA 1
ATOM 1422 C C . VAL A 1 195 ? -1.250 3.282 3.382 1.00 97.75 195 VAL A C 1
ATOM 1424 O O . VAL A 1 195 ? -1.839 2.593 2.560 1.00 97.75 195 VAL A O 1
ATOM 1427 N N . THR A 1 196 ? 0.008 3.707 3.194 1.00 98.25 196 THR A N 1
ATOM 1428 C CA . THR A 1 196 ? 0.796 3.386 1.990 1.00 98.25 196 THR A CA 1
ATOM 1429 C C . THR A 1 196 ? 0.900 1.874 1.799 1.00 98.25 196 THR A C 1
ATOM 1431 O O . THR A 1 196 ? 0.587 1.360 0.732 1.00 98.25 196 THR A O 1
ATOM 1434 N N . ARG A 1 197 ? 1.281 1.126 2.841 1.00 97.44 197 ARG A N 1
ATOM 1435 C CA . ARG A 1 197 ? 1.393 -0.340 2.751 1.00 97.44 197 ARG A CA 1
ATOM 1436 C C . ARG A 1 197 ? 0.045 -1.022 2.531 1.00 97.44 197 ARG A C 1
ATOM 1438 O O . ARG A 1 197 ? -0.025 -1.987 1.778 1.00 97.44 197 ARG A O 1
ATOM 1445 N N . TYR A 1 198 ? -1.011 -0.536 3.181 1.00 97.50 198 TYR A N 1
ATOM 1446 C CA . TYR A 1 198 ? -2.359 -1.074 3.002 1.00 97.50 198 TYR A CA 1
ATOM 1447 C C . TYR A 1 198 ? -2.848 -0.874 1.569 1.00 97.50 198 TYR A C 1
ATOM 1449 O O . TYR A 1 198 ? -3.354 -1.819 0.975 1.00 97.50 198 TYR A O 1
ATOM 1457 N N . ALA A 1 199 ? -2.657 0.319 1.005 1.00 97.19 199 ALA A N 1
ATOM 1458 C CA . ALA A 1 199 ? -3.044 0.621 -0.365 1.00 97.19 199 ALA A CA 1
ATOM 1459 C C . ALA A 1 199 ? -2.257 -0.218 -1.378 1.00 97.19 199 ALA A C 1
ATOM 1461 O O . ALA A 1 199 ? -2.864 -0.811 -2.263 1.00 97.19 199 ALA A O 1
ATOM 1462 N N . LEU A 1 200 ? -0.936 -0.352 -1.209 1.00 97.50 200 LEU A N 1
ATOM 1463 C CA . LEU A 1 200 ? -0.115 -1.196 -2.083 1.00 97.50 200 LEU A CA 1
ATOM 1464 C C . LEU A 1 200 ? -0.589 -2.657 -2.085 1.00 97.50 200 LEU A C 1
ATOM 1466 O O . LEU A 1 200 ? -0.710 -3.253 -3.149 1.00 97.50 200 LEU A O 1
ATOM 1470 N N . ASP A 1 201 ? -0.930 -3.224 -0.925 1.00 94.44 201 ASP A N 1
ATOM 1471 C CA . ASP A 1 201 ? -1.470 -4.587 -0.872 1.00 94.44 201 ASP A CA 1
ATOM 1472 C C . ASP A 1 201 ? -2.858 -4.705 -1.514 1.00 94.44 201 ASP A C 1
ATOM 1474 O O . ASP A 1 201 ? -3.141 -5.709 -2.161 1.00 94.44 201 ASP A O 1
ATOM 1478 N N . ILE A 1 202 ? -3.719 -3.691 -1.386 1.00 91.44 202 ILE A N 1
ATOM 1479 C CA . ILE A 1 202 ? -5.022 -3.663 -2.066 1.00 91.44 202 ILE A CA 1
ATOM 1480 C C . ILE A 1 202 ? -4.844 -3.619 -3.588 1.00 91.44 202 ILE A C 1
ATOM 1482 O O . ILE A 1 202 ? -5.486 -4.398 -4.290 1.00 91.44 202 ILE A O 1
ATOM 1486 N N . LEU A 1 203 ? -3.955 -2.760 -4.091 1.00 90.94 203 LEU A N 1
ATOM 1487 C CA . LEU A 1 203 ? -3.697 -2.596 -5.526 1.00 90.94 203 LEU A CA 1
ATOM 1488 C C . LEU A 1 203 ? -3.134 -3.862 -6.173 1.00 90.94 203 LEU A C 1
ATOM 1490 O O . LEU A 1 203 ? -3.448 -4.179 -7.318 1.00 90.94 203 LEU A O 1
ATOM 1494 N N . VAL A 1 204 ? -2.325 -4.608 -5.425 1.00 90.44 204 VAL A N 1
ATOM 1495 C CA . VAL A 1 204 ? -1.772 -5.884 -5.878 1.00 90.44 204 VAL A CA 1
ATOM 1496 C C . VAL A 1 204 ? -2.777 -7.023 -5.730 1.00 90.44 204 VAL A C 1
ATOM 1498 O O . VAL A 1 204 ? -2.903 -7.855 -6.624 1.00 90.44 204 VAL A O 1
ATOM 1501 N N . SER A 1 205 ? -3.474 -7.098 -4.594 1.00 81.94 205 SER A N 1
ATOM 1502 C CA . SER A 1 205 ? -4.381 -8.209 -4.282 1.00 81.94 205 SER A CA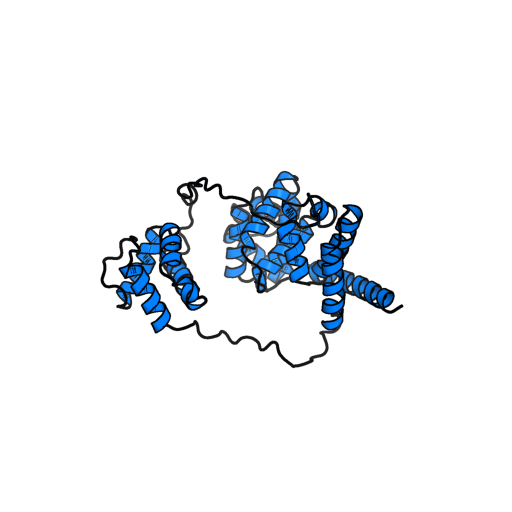 1
ATOM 1503 C C . SER A 1 205 ? -5.708 -8.128 -5.029 1.00 81.94 205 SER A C 1
ATOM 1505 O O . SER A 1 205 ? -6.367 -9.153 -5.165 1.00 81.94 205 SER A O 1
ATOM 1507 N N . LYS A 1 206 ? -6.113 -6.927 -5.465 1.00 83.31 206 LYS A N 1
ATOM 1508 C CA . LYS A 1 206 ? -7.363 -6.647 -6.191 1.00 83.31 206 LYS A CA 1
ATOM 1509 C C . LYS A 1 206 ? -8.580 -7.390 -5.605 1.00 83.31 206 LYS A C 1
ATOM 1511 O O . LYS A 1 206 ? -9.237 -8.155 -6.312 1.00 83.31 206 LYS A O 1
ATOM 1516 N N . PRO A 1 207 ? -8.871 -7.233 -4.299 1.00 75.81 207 PRO A N 1
ATOM 1517 C CA . PRO A 1 207 ? -9.982 -7.943 -3.676 1.00 75.81 207 PRO A CA 1
ATOM 1518 C C . PRO A 1 207 ? -11.329 -7.544 -4.289 1.00 75.81 207 PRO A C 1
ATOM 1520 O O . PRO A 1 207 ? -11.560 -6.383 -4.621 1.00 75.81 207 PRO A O 1
ATOM 1523 N N . ALA A 1 208 ? -12.248 -8.506 -4.379 1.00 76.44 208 ALA A N 1
ATOM 1524 C CA . ALA A 1 208 ? -13.596 -8.267 -4.886 1.00 76.44 208 ALA A CA 1
ATOM 1525 C C . ALA A 1 208 ? -14.334 -7.179 -4.079 1.00 76.44 208 ALA A C 1
ATOM 1527 O O . ALA A 1 208 ? -14.238 -7.122 -2.851 1.00 76.44 208 ALA A O 1
ATOM 1528 N N . GLY A 1 209 ? -15.103 -6.335 -4.774 1.00 71.31 209 GLY A N 1
ATOM 1529 C CA . GLY A 1 209 ? -15.857 -5.232 -4.162 1.00 71.31 209 GLY A CA 1
ATOM 1530 C C . GLY A 1 209 ? -15.005 -4.020 -3.767 1.00 71.31 209 GLY A C 1
ATOM 1531 O O . GLY A 1 209 ? -15.485 -3.141 -3.045 1.00 71.31 209 GLY A O 1
ATOM 1532 N N . VAL A 1 210 ? -13.748 -3.975 -4.212 1.00 74.88 210 VAL A N 1
ATOM 1533 C CA . VAL A 1 210 ? -12.899 -2.789 -4.139 1.00 74.88 210 VAL A CA 1
ATOM 1534 C C . VAL A 1 210 ? -12.838 -2.138 -5.510 1.00 74.88 210 VAL A C 1
ATOM 1536 O O . VAL A 1 210 ? -12.114 -2.579 -6.398 1.00 74.88 210 VAL A O 1
ATOM 1539 N N . ASP A 1 211 ? -13.594 -1.058 -5.651 1.00 74.56 211 ASP A N 1
ATOM 1540 C CA . ASP A 1 211 ? -13.617 -0.254 -6.863 1.00 74.56 211 ASP A CA 1
ATOM 1541 C C . ASP A 1 211 ? -12.684 0.948 -6.709 1.00 74.56 211 ASP A C 1
ATOM 1543 O O . ASP A 1 211 ? -12.660 1.590 -5.655 1.00 74.56 211 ASP A O 1
ATOM 1547 N N . LYS A 1 212 ? -11.974 1.305 -7.787 1.00 81.31 212 LYS A N 1
ATOM 1548 C CA . LYS A 1 212 ? -11.210 2.563 -7.892 1.00 81.31 212 LYS A CA 1
ATOM 1549 C C . LYS A 1 212 ? -10.132 2.738 -6.810 1.00 81.31 212 LYS A C 1
ATOM 1551 O O . LYS A 1 212 ? -9.887 3.858 -6.358 1.00 81.31 212 LYS A O 1
ATOM 1556 N N . ALA A 1 213 ? -9.477 1.652 -6.399 1.00 82.50 213 ALA A N 1
ATOM 1557 C CA . ALA A 1 213 ? -8.428 1.694 -5.378 1.00 82.50 213 ALA A CA 1
ATOM 1558 C C . ALA A 1 213 ? -7.276 2.645 -5.738 1.00 82.50 213 ALA A C 1
ATOM 1560 O O . ALA A 1 213 ? -6.708 3.288 -4.858 1.00 82.50 213 ALA A O 1
ATOM 1561 N N . GLU A 1 214 ? -6.961 2.763 -7.026 1.00 85.50 214 GLU A N 1
ATOM 1562 C CA . GLU A 1 214 ? -5.935 3.654 -7.564 1.00 85.50 214 GLU A CA 1
ATOM 1563 C C . GLU A 1 214 ? -6.264 5.117 -7.248 1.00 85.50 214 GLU A C 1
ATOM 1565 O O . GLU A 1 214 ? -5.417 5.850 -6.740 1.00 85.50 214 GLU A O 1
ATOM 1570 N N . PHE A 1 215 ? -7.516 5.525 -7.479 1.00 80.44 215 PHE A N 1
ATOM 1571 C CA . PHE A 1 215 ? -7.979 6.888 -7.220 1.00 80.44 215 PHE A CA 1
ATOM 1572 C C . PHE A 1 215 ? -7.971 7.218 -5.729 1.00 80.44 215 PHE A C 1
ATOM 1574 O O . PHE A 1 215 ? -7.469 8.270 -5.334 1.00 80.44 215 PHE A O 1
ATOM 1581 N N . GLU A 1 216 ? -8.484 6.307 -4.899 1.00 85.94 216 GLU A N 1
ATOM 1582 C CA . GLU A 1 216 ? -8.464 6.472 -3.443 1.00 85.94 216 GLU A CA 1
ATOM 1583 C C . GLU A 1 216 ? -7.033 6.635 -2.927 1.00 85.94 216 GLU A C 1
ATOM 1585 O O . GLU A 1 216 ? -6.750 7.518 -2.114 1.00 85.94 216 GLU A O 1
ATOM 1590 N N . PHE A 1 217 ? -6.097 5.851 -3.464 1.00 94.75 217 PHE A N 1
ATOM 1591 C CA . PHE A 1 217 ? -4.707 5.959 -3.058 1.00 94.75 217 PHE A CA 1
ATOM 1592 C C . PHE A 1 217 ? -4.041 7.257 -3.531 1.00 94.75 217 PHE A C 1
ATOM 1594 O O . PHE A 1 217 ? -3.303 7.873 -2.761 1.00 94.75 217 PHE A O 1
ATOM 1601 N N . ILE A 1 218 ? -4.332 7.737 -4.745 1.00 88.06 218 ILE A N 1
ATOM 1602 C CA . ILE A 1 218 ? -3.865 9.054 -5.212 1.00 88.06 218 ILE A CA 1
ATOM 1603 C C . ILE A 1 218 ? -4.346 10.162 -4.263 1.00 88.06 218 ILE A C 1
ATOM 1605 O O . ILE A 1 218 ? -3.569 11.058 -3.910 1.00 88.06 218 ILE A O 1
ATOM 1609 N N . PHE A 1 219 ? -5.597 10.102 -3.796 1.00 84.06 219 PHE A N 1
ATOM 1610 C CA . PHE A 1 219 ? -6.114 11.068 -2.825 1.00 84.06 219 PHE A CA 1
ATOM 1611 C C . PHE A 1 219 ? -5.418 10.966 -1.467 1.00 84.06 219 PHE A C 1
ATOM 1613 O O . PHE A 1 219 ? -5.093 11.996 -0.868 1.00 84.06 219 PHE A O 1
ATOM 1620 N N . ASP A 1 220 ? -5.126 9.756 -0.995 1.00 91.00 220 ASP A N 1
ATOM 1621 C CA . ASP A 1 220 ? -4.371 9.547 0.240 1.00 91.00 220 ASP A CA 1
ATOM 1622 C C . ASP A 1 220 ? -2.956 10.123 0.144 1.00 91.00 220 ASP A C 1
ATOM 1624 O O . ASP A 1 220 ? -2.534 10.868 1.032 1.00 91.00 220 ASP A O 1
ATOM 1628 N N . LEU A 1 221 ? -2.241 9.843 -0.949 1.00 91.31 221 LEU A N 1
ATOM 1629 C CA . LEU A 1 221 ? -0.913 10.393 -1.219 1.00 91.31 221 LEU A CA 1
ATOM 1630 C C . LEU A 1 221 ? -0.947 11.924 -1.299 1.00 91.31 221 LEU A C 1
ATOM 1632 O O . LEU A 1 221 ? -0.121 12.597 -0.680 1.00 91.31 221 LEU A O 1
ATOM 1636 N N . THR A 1 222 ? -1.954 12.485 -1.969 1.00 85.38 222 THR A N 1
ATOM 1637 C CA . THR A 1 222 ? -2.159 13.938 -2.042 1.00 85.38 222 THR A CA 1
ATOM 1638 C C . THR A 1 222 ? -2.385 14.542 -0.656 1.00 85.38 222 THR A C 1
ATOM 1640 O O . THR A 1 222 ? -1.784 15.563 -0.317 1.00 85.38 222 THR A O 1
ATOM 1643 N N . GLN A 1 223 ? -3.201 13.908 0.192 1.00 90.31 223 GLN A N 1
ATOM 1644 C CA . GLN A 1 223 ? -3.408 14.370 1.565 1.00 90.31 223 GLN A CA 1
ATOM 1645 C C . GLN A 1 223 ? -2.126 14.256 2.406 1.00 90.31 223 GLN A C 1
ATOM 1647 O O . GLN A 1 223 ? -1.844 15.141 3.215 1.00 90.31 223 GLN A O 1
ATOM 1652 N N . ILE A 1 224 ? -1.327 13.200 2.222 1.00 93.25 224 ILE A N 1
ATOM 1653 C CA . ILE A 1 224 ? -0.023 13.037 2.885 1.00 93.25 224 ILE A CA 1
ATOM 1654 C C . ILE A 1 224 ? 0.934 14.171 2.492 1.00 93.25 224 ILE A C 1
ATOM 1656 O O . ILE A 1 224 ? 1.641 14.697 3.360 1.00 93.25 224 ILE A O 1
ATOM 1660 N N . ALA A 1 225 ? 0.932 14.574 1.221 1.00 90.44 225 ALA A N 1
ATOM 1661 C CA . ALA A 1 225 ? 1.732 15.692 0.731 1.00 90.44 225 ALA A CA 1
ATOM 1662 C C . ALA A 1 225 ? 1.275 17.033 1.312 1.00 90.44 225 ALA A C 1
ATOM 1664 O O . ALA A 1 225 ? 2.096 17.793 1.831 1.00 90.44 225 ALA A O 1
ATOM 1665 N N . GLN A 1 226 ? -0.035 17.288 1.353 1.00 87.44 226 GLN A N 1
ATOM 1666 C CA . GLN A 1 226 ? -0.598 18.470 2.020 1.00 87.44 226 GLN A CA 1
ATOM 1667 C C . GLN A 1 226 ? -0.224 18.535 3.510 1.00 87.44 226 GLN A C 1
ATOM 1669 O O . GLN A 1 226 ? 0.077 19.609 4.034 1.00 87.44 226 GLN A O 1
ATOM 1674 N N . ASP A 1 227 ? -0.162 17.380 4.177 1.00 90.06 227 ASP A N 1
ATOM 1675 C CA . ASP A 1 227 ? 0.276 17.252 5.570 1.00 90.06 227 ASP A CA 1
ATOM 1676 C C . ASP A 1 227 ? 1.813 17.355 5.734 1.00 90.06 227 ASP A C 1
ATOM 1678 O O . ASP A 1 227 ? 2.317 17.277 6.858 1.00 90.06 227 ASP A O 1
ATOM 1682 N N . ARG A 1 228 ? 2.566 17.539 4.636 1.00 94.75 228 ARG A N 1
ATOM 1683 C CA . ARG A 1 228 ? 4.040 17.586 4.555 1.00 94.75 228 ARG A CA 1
ATOM 1684 C C . ARG A 1 228 ? 4.727 16.327 5.082 1.00 94.75 228 ARG A C 1
ATOM 1686 O O . ARG A 1 228 ? 5.797 16.386 5.691 1.00 94.75 228 ARG A O 1
ATOM 1693 N N . LYS A 1 229 ? 4.101 15.173 4.860 1.00 95.31 229 LYS A N 1
ATOM 1694 C CA . LYS A 1 229 ? 4.576 13.867 5.335 1.00 95.31 229 LYS A CA 1
ATOM 1695 C C . LYS A 1 229 ? 5.046 12.948 4.206 1.00 95.31 229 LYS A C 1
ATOM 1697 O O . LYS A 1 229 ? 5.336 11.791 4.480 1.00 95.31 229 LYS A O 1
ATOM 1702 N N . SER A 1 230 ? 5.205 13.438 2.974 1.00 92.06 230 SER A N 1
ATOM 1703 C CA . SER A 1 230 ? 5.552 12.619 1.797 1.00 92.06 230 SER A CA 1
ATOM 1704 C C . SER A 1 230 ? 6.795 11.757 2.000 1.00 92.06 230 SER A C 1
ATOM 1706 O O . SER A 1 230 ? 6.785 10.602 1.611 1.00 92.06 230 SER A O 1
ATOM 1708 N N . LYS A 1 231 ? 7.819 12.253 2.713 1.00 92.12 231 LYS A N 1
ATOM 1709 C CA . LYS A 1 231 ? 9.112 11.567 2.924 1.00 92.12 231 LYS A CA 1
ATOM 1710 C C . LYS A 1 231 ? 9.005 10.104 3.379 1.00 92.12 231 LYS A C 1
ATOM 1712 O O . LYS A 1 231 ? 9.890 9.301 3.077 1.00 92.12 231 LYS A O 1
ATOM 1717 N N . VAL A 1 232 ? 7.979 9.761 4.157 1.00 95.19 232 VAL A N 1
ATOM 1718 C CA . VAL A 1 232 ? 7.833 8.402 4.699 1.00 95.19 232 VAL A CA 1
ATOM 1719 C C . VAL A 1 232 ? 7.195 7.430 3.699 1.00 95.19 232 VAL A C 1
ATOM 1721 O O . VAL A 1 232 ? 7.417 6.225 3.811 1.00 95.19 232 VAL A O 1
ATOM 1724 N N . VAL A 1 233 ? 6.493 7.942 2.679 1.00 96.94 233 VAL A N 1
ATOM 1725 C CA . VAL A 1 233 ? 5.870 7.156 1.600 1.00 96.94 233 VAL A CA 1
ATOM 1726 C C . VAL A 1 233 ? 6.926 6.372 0.834 1.00 96.94 233 VAL A C 1
ATOM 1728 O O . VAL A 1 233 ? 6.788 5.162 0.660 1.00 96.94 233 VAL A O 1
ATOM 1731 N N . GLY A 1 234 ? 8.023 7.021 0.435 1.00 97.06 234 GLY A N 1
ATOM 1732 C CA . GLY A 1 234 ? 9.088 6.359 -0.319 1.00 97.06 234 GLY A CA 1
ATOM 1733 C C . GLY A 1 234 ? 9.740 5.216 0.456 1.00 97.06 234 GLY A C 1
ATOM 1734 O O . GLY A 1 234 ? 9.918 4.124 -0.075 1.00 97.06 234 GLY A O 1
ATOM 1735 N N . SER A 1 235 ? 10.024 5.419 1.747 1.00 97.38 235 SER A N 1
ATOM 1736 C CA . SER A 1 235 ? 10.590 4.352 2.588 1.00 97.38 235 SER A CA 1
ATOM 1737 C C . SER A 1 235 ? 9.607 3.192 2.778 1.00 97.38 235 SER A C 1
ATOM 1739 O O . SER A 1 235 ? 10.014 2.035 2.693 1.00 97.38 235 SER A O 1
ATOM 1741 N N . ALA A 1 236 ? 8.320 3.487 2.991 1.00 98.00 236 ALA A N 1
ATOM 1742 C CA . ALA A 1 236 ? 7.281 2.466 3.106 1.00 98.00 236 ALA A CA 1
ATOM 1743 C C . ALA A 1 236 ? 7.101 1.673 1.800 1.00 98.00 236 ALA A C 1
ATOM 1745 O O . ALA A 1 236 ? 6.958 0.454 1.852 1.00 98.00 236 ALA A O 1
ATOM 1746 N N . THR A 1 237 ? 7.184 2.344 0.649 1.00 98.31 237 THR A N 1
ATOM 1747 C CA . THR A 1 237 ? 7.092 1.730 -0.686 1.00 98.31 237 THR A CA 1
ATOM 1748 C C . THR A 1 237 ? 8.254 0.771 -0.932 1.00 98.31 237 THR A C 1
ATOM 1750 O O . THR A 1 237 ? 8.027 -0.391 -1.251 1.00 98.31 237 THR A O 1
ATOM 1753 N N . ILE A 1 238 ? 9.499 1.196 -0.681 1.00 98.25 238 ILE A N 1
ATOM 1754 C CA . ILE A 1 238 ? 10.682 0.328 -0.833 1.00 98.25 238 ILE A CA 1
ATOM 1755 C C . ILE A 1 238 ? 10.583 -0.899 0.081 1.00 98.25 238 ILE A C 1
ATOM 1757 O O . ILE A 1 238 ? 10.876 -2.018 -0.334 1.00 98.25 238 ILE A O 1
ATOM 1761 N N . GLN A 1 239 ? 10.151 -0.716 1.331 1.00 98.12 239 GLN A N 1
ATOM 1762 C CA . GLN A 1 239 ? 9.952 -1.839 2.249 1.00 98.12 239 GLN A CA 1
ATOM 1763 C C . GLN A 1 239 ? 8.821 -2.773 1.794 1.00 98.12 239 GLN A C 1
ATOM 1765 O O . GLN A 1 239 ? 8.932 -3.979 1.988 1.00 98.12 239 GLN A O 1
ATOM 1770 N N . ALA A 1 240 ? 7.750 -2.245 1.198 1.00 97.88 240 ALA A N 1
ATOM 1771 C CA . ALA A 1 240 ? 6.665 -3.055 0.651 1.00 97.88 240 ALA A CA 1
ATOM 1772 C C . ALA A 1 240 ? 7.138 -3.895 -0.545 1.00 97.88 240 ALA A C 1
ATOM 1774 O O . ALA A 1 240 ? 6.898 -5.096 -0.552 1.00 97.88 240 ALA A O 1
ATOM 1775 N N . ILE A 1 241 ? 7.896 -3.310 -1.483 1.00 98.06 241 ILE A N 1
ATOM 1776 C CA . ILE A 1 241 ? 8.502 -4.040 -2.615 1.00 98.06 241 ILE A CA 1
ATOM 1777 C C . ILE A 1 241 ? 9.400 -5.178 -2.110 1.00 98.06 241 ILE A C 1
ATOM 1779 O O . ILE A 1 241 ? 9.389 -6.286 -2.644 1.00 98.06 241 ILE A O 1
ATOM 1783 N N . ARG A 1 242 ? 10.164 -4.929 -1.041 1.00 97.88 242 ARG A N 1
ATOM 1784 C CA . ARG A 1 242 ? 10.999 -5.959 -0.410 1.00 97.88 242 ARG A CA 1
ATOM 1785 C C . ARG A 1 242 ? 10.196 -7.082 0.227 1.00 97.88 242 ARG A C 1
ATOM 1787 O O . ARG A 1 242 ? 10.645 -8.219 0.180 1.00 97.88 242 ARG A O 1
ATOM 1794 N N . ASP A 1 243 ? 9.067 -6.769 0.853 1.00 95.19 243 ASP A N 1
ATOM 1795 C CA . ASP A 1 243 ? 8.287 -7.740 1.624 1.00 95.19 243 ASP A CA 1
ATOM 1796 C C . ASP A 1 243 ? 7.259 -8.515 0.783 1.00 95.19 243 ASP A C 1
ATOM 1798 O O . ASP A 1 243 ? 6.847 -9.594 1.205 1.00 95.19 243 ASP A O 1
ATOM 1802 N N . ASP A 1 244 ? 6.853 -7.996 -0.380 1.00 94.12 244 ASP A N 1
ATOM 1803 C CA . ASP A 1 244 ? 5.844 -8.608 -1.249 1.00 94.12 244 ASP A CA 1
ATOM 1804 C C . ASP A 1 244 ? 6.415 -8.935 -2.641 1.00 94.12 244 ASP A C 1
ATOM 1806 O O . ASP A 1 244 ? 6.610 -8.032 -3.460 1.00 94.12 244 ASP A O 1
ATOM 1810 N N . PRO A 1 245 ? 6.647 -10.222 -2.961 1.00 91.75 245 PRO A N 1
ATOM 1811 C CA . PRO A 1 245 ? 7.154 -10.639 -4.266 1.00 91.75 245 PRO A CA 1
ATOM 1812 C C . PRO A 1 245 ? 6.291 -10.197 -5.452 1.00 91.75 245 PRO A C 1
ATOM 1814 O O . PRO A 1 245 ? 6.809 -10.040 -6.554 1.00 91.75 245 PRO A O 1
ATOM 1817 N N . ARG A 1 246 ? 4.989 -9.965 -5.252 1.00 92.38 246 ARG A N 1
ATOM 1818 C CA . ARG A 1 246 ? 4.086 -9.499 -6.315 1.00 92.38 246 ARG A CA 1
ATOM 1819 C C . ARG A 1 246 ? 4.410 -8.064 -6.745 1.00 92.38 246 ARG A C 1
ATOM 1821 O O . ARG A 1 246 ? 4.254 -7.727 -7.909 1.00 92.38 246 ARG A O 1
ATOM 1828 N N . LEU A 1 247 ? 4.936 -7.240 -5.834 1.00 94.00 247 LEU A N 1
ATOM 1829 C CA . LEU A 1 247 ? 5.457 -5.901 -6.141 1.00 94.00 247 LEU A CA 1
ATOM 1830 C C . LEU A 1 247 ? 6.839 -5.932 -6.811 1.00 94.00 247 LEU A C 1
ATOM 1832 O O . LEU A 1 247 ? 7.359 -4.884 -7.181 1.00 94.00 247 LEU A O 1
ATOM 1836 N N . GLN A 1 248 ? 7.456 -7.108 -6.952 1.00 92.94 248 GLN A N 1
ATOM 1837 C CA . GLN A 1 248 ? 8.731 -7.279 -7.655 1.00 92.94 248 GLN A CA 1
ATOM 1838 C C . GLN A 1 248 ? 8.542 -7.691 -9.121 1.00 92.94 248 GLN A C 1
ATOM 1840 O O . GLN A 1 248 ? 9.529 -7.867 -9.842 1.00 92.94 248 GLN A O 1
ATOM 1845 N N . ASP A 1 249 ? 7.292 -7.864 -9.555 1.00 92.50 249 ASP A N 1
ATOM 1846 C CA . ASP A 1 249 ? 6.932 -8.017 -10.957 1.00 92.50 249 ASP A CA 1
ATOM 1847 C C . ASP A 1 249 ? 6.975 -6.643 -11.663 1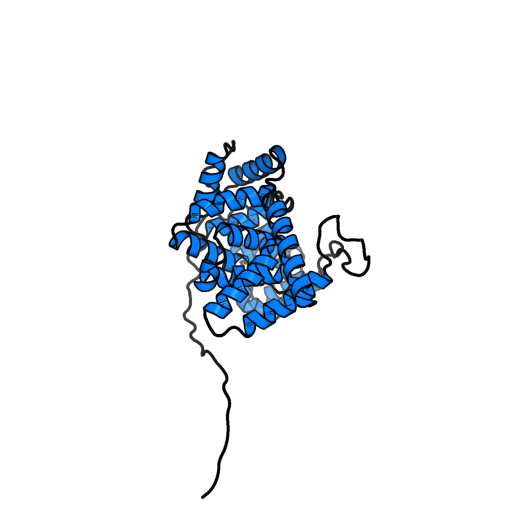.00 92.50 249 ASP A C 1
ATOM 1849 O O . ASP A 1 249 ? 6.308 -5.710 -11.205 1.00 92.50 249 ASP A O 1
ATOM 1853 N N . PRO A 1 250 ? 7.740 -6.484 -12.762 1.00 83.75 250 PRO A N 1
ATOM 1854 C CA . PRO A 1 250 ? 7.894 -5.194 -13.437 1.00 83.75 250 PRO A CA 1
ATOM 1855 C C . PRO A 1 250 ? 6.581 -4.572 -13.919 1.00 83.75 250 PRO A C 1
ATOM 1857 O O . PRO A 1 250 ? 6.408 -3.359 -13.801 1.00 83.75 250 PRO A O 1
ATOM 1860 N N . LEU A 1 251 ? 5.647 -5.383 -14.429 1.00 85.12 251 LEU A N 1
ATOM 1861 C CA . LEU A 1 251 ? 4.367 -4.889 -14.944 1.00 85.12 251 LEU A CA 1
ATOM 1862 C C . LEU A 1 251 ? 3.472 -4.400 -13.804 1.00 85.12 251 LEU A C 1
ATOM 1864 O O . LEU A 1 251 ? 2.915 -3.304 -13.871 1.00 85.12 251 LEU A O 1
ATOM 1868 N N . THR A 1 252 ? 3.387 -5.183 -12.730 1.00 86.50 252 THR A N 1
ATOM 1869 C CA . THR A 1 252 ? 2.624 -4.843 -11.527 1.00 86.50 252 THR A CA 1
ATOM 1870 C C . THR A 1 252 ? 3.174 -3.582 -10.870 1.00 86.50 252 THR A C 1
ATOM 1872 O O . THR A 1 252 ? 2.420 -2.650 -10.581 1.00 86.50 252 THR A O 1
ATOM 1875 N N . LEU A 1 253 ? 4.495 -3.513 -10.675 1.00 89.56 253 LEU A N 1
ATOM 1876 C CA . LEU A 1 253 ? 5.128 -2.344 -10.077 1.00 89.56 253 LEU A CA 1
ATOM 1877 C C . LEU A 1 253 ? 4.980 -1.109 -10.969 1.00 89.56 253 LEU A C 1
ATOM 1879 O O . LEU A 1 253 ? 4.692 -0.029 -10.460 1.00 89.56 253 LEU A O 1
ATOM 1883 N N . GLY A 1 254 ? 5.120 -1.266 -12.287 1.00 85.94 254 GLY A N 1
ATOM 1884 C CA . GLY A 1 254 ? 4.901 -0.196 -13.256 1.00 85.94 254 GLY A CA 1
ATOM 1885 C C . GLY A 1 254 ? 3.489 0.375 -13.205 1.00 85.94 254 GLY A C 1
ATOM 1886 O O . GLY A 1 254 ? 3.328 1.588 -13.087 1.00 85.94 254 GLY A O 1
ATOM 1887 N N . ALA A 1 255 ? 2.464 -0.481 -13.203 1.00 85.38 255 ALA A N 1
ATOM 1888 C CA . ALA A 1 255 ? 1.069 -0.048 -13.122 1.00 85.38 255 ALA A CA 1
ATOM 1889 C C . ALA A 1 255 ? 0.766 0.731 -11.828 1.00 85.38 255 ALA A C 1
ATOM 1891 O O . ALA A 1 255 ? 0.068 1.749 -11.858 1.00 85.38 255 ALA A O 1
ATOM 1892 N N . ILE A 1 256 ? 1.319 0.278 -10.697 1.00 88.75 256 ILE A N 1
ATOM 1893 C CA . ILE A 1 256 ? 1.121 0.900 -9.381 1.00 88.75 256 ILE A CA 1
ATOM 1894 C C . ILE A 1 256 ? 1.897 2.210 -9.259 1.00 88.75 256 ILE A C 1
ATOM 1896 O O . ILE A 1 256 ? 1.339 3.221 -8.838 1.00 88.75 256 ILE A O 1
ATOM 1900 N N . MET A 1 257 ? 3.177 2.226 -9.631 1.00 88.56 257 MET A N 1
ATOM 1901 C CA . MET A 1 257 ? 4.000 3.436 -9.549 1.00 88.56 257 MET A CA 1
ATOM 1902 C C . MET A 1 257 ? 3.603 4.477 -10.599 1.00 88.56 257 MET A C 1
ATOM 1904 O O . MET A 1 257 ? 3.771 5.667 -10.354 1.00 88.56 257 MET A O 1
ATOM 1908 N N . GLY A 1 258 ? 2.958 4.070 -11.695 1.00 82.75 258 GLY A N 1
ATOM 1909 C CA . GLY A 1 258 ? 2.261 4.993 -12.589 1.00 82.75 258 GLY A CA 1
ATOM 1910 C C . GLY A 1 258 ? 1.205 5.838 -11.864 1.00 82.75 258 GLY A C 1
ATOM 1911 O O . GLY A 1 258 ? 1.028 7.004 -12.199 1.00 82.75 258 GLY A O 1
ATOM 1912 N N . GLN A 1 259 ? 0.574 5.312 -10.805 1.00 83.56 259 GLN A N 1
ATOM 1913 C CA . GLN A 1 259 ? -0.377 6.085 -9.996 1.00 83.56 259 GLN A CA 1
ATOM 1914 C C . GLN A 1 259 ? 0.316 7.164 -9.150 1.00 83.56 259 GLN A C 1
ATOM 1916 O O . GLN A 1 259 ? -0.249 8.231 -8.918 1.00 83.56 259 GLN A O 1
ATOM 1921 N N . PHE A 1 260 ? 1.560 6.928 -8.719 1.00 85.81 260 PHE A N 1
ATOM 1922 C CA . PHE A 1 260 ? 2.323 7.889 -7.914 1.00 85.81 260 PHE A CA 1
ATOM 1923 C C . PHE A 1 260 ? 2.624 9.164 -8.706 1.00 85.81 260 PHE A C 1
ATOM 1925 O O . PHE A 1 260 ? 2.701 10.233 -8.109 1.00 85.81 260 PHE A O 1
ATOM 1932 N N . ALA A 1 261 ? 2.735 9.079 -10.035 1.00 82.88 261 ALA A N 1
ATOM 1933 C CA . ALA A 1 261 ? 2.962 10.241 -10.892 1.00 82.88 261 ALA A CA 1
ATOM 1934 C C . ALA A 1 261 ? 1.819 11.274 -10.822 1.00 82.88 261 ALA A C 1
ATOM 1936 O O . ALA A 1 261 ? 2.038 12.454 -11.085 1.00 82.88 261 ALA A O 1
ATOM 1937 N N . PHE A 1 262 ? 0.612 10.854 -10.426 1.00 81.50 262 PHE A N 1
ATOM 1938 C CA . PHE A 1 262 ? -0.542 11.742 -10.261 1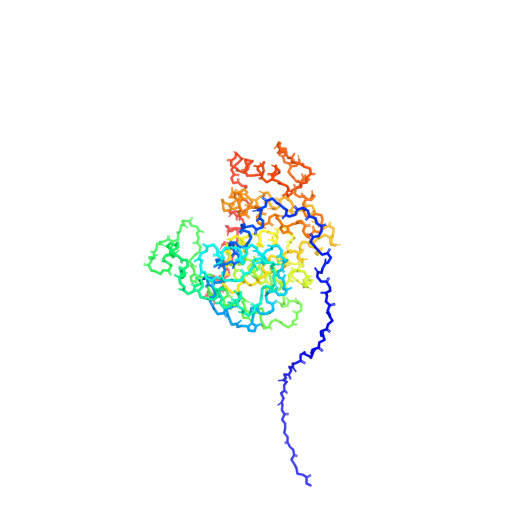.00 81.50 262 PHE A CA 1
ATOM 1939 C C . PHE A 1 262 ? -0.644 12.360 -8.861 1.00 81.50 262 PHE A C 1
ATOM 1941 O O . PHE A 1 262 ? -1.500 13.215 -8.634 1.00 81.50 262 PHE A O 1
ATOM 1948 N N . ALA A 1 263 ? 0.209 11.948 -7.918 1.00 83.62 263 ALA A N 1
ATOM 1949 C CA . ALA A 1 263 ? 0.210 12.453 -6.554 1.00 83.62 263 ALA A CA 1
ATOM 1950 C C . ALA A 1 263 ? 1.452 13.326 -6.282 1.00 83.62 263 ALA A C 1
ATOM 1952 O O . ALA A 1 263 ? 2.580 12.881 -6.513 1.00 83.62 263 ALA A O 1
ATOM 1953 N N . PRO A 1 264 ? 1.284 14.549 -5.739 1.00 82.50 264 PRO A N 1
ATOM 1954 C CA . PRO A 1 264 ? 2.409 15.424 -5.417 1.00 82.50 264 PRO A CA 1
ATOM 1955 C C . PRO A 1 264 ? 3.444 14.747 -4.509 1.00 82.50 264 PRO A C 1
ATOM 1957 O O . PRO A 1 264 ? 3.087 14.055 -3.556 1.00 82.50 264 PRO A O 1
ATOM 1960 N N . ASP A 1 265 ? 4.728 14.981 -4.791 1.00 90.62 265 ASP A N 1
ATOM 1961 C CA . ASP A 1 265 ? 5.895 14.498 -4.037 1.00 90.62 265 ASP A CA 1
ATOM 1962 C C . ASP A 1 265 ? 6.038 12.967 -3.899 1.00 90.62 265 ASP A C 1
ATOM 1964 O O . ASP A 1 265 ? 6.963 12.499 -3.226 1.00 90.62 265 ASP A O 1
ATOM 1968 N N . ALA A 1 266 ? 5.152 12.158 -4.487 1.00 92.81 266 ALA A N 1
ATOM 1969 C CA . ALA A 1 266 ? 5.163 10.713 -4.278 1.00 92.81 266 ALA A CA 1
ATOM 1970 C C . ALA A 1 266 ? 6.385 10.062 -4.949 1.00 92.81 266 ALA A C 1
ATOM 1972 O O . ALA A 1 266 ? 7.164 9.380 -4.277 1.00 92.81 266 ALA A O 1
ATOM 1973 N N . CYS A 1 267 ? 6.610 10.341 -6.238 1.00 94.75 267 CYS A N 1
ATOM 1974 C CA . CYS A 1 267 ? 7.793 9.871 -6.965 1.00 94.75 267 CYS A CA 1
ATOM 1975 C C . CYS A 1 267 ? 9.089 10.449 -6.378 1.00 94.75 267 CYS A C 1
ATOM 1977 O O . CYS A 1 267 ? 10.032 9.705 -6.111 1.00 94.75 267 CYS A O 1
ATOM 1979 N N . ASP A 1 268 ? 9.122 11.740 -6.045 1.00 95.88 268 ASP A N 1
ATOM 1980 C CA . ASP A 1 268 ? 10.292 12.357 -5.405 1.00 95.88 268 ASP A CA 1
ATOM 1981 C C . ASP A 1 268 ? 10.616 11.727 -4.049 1.00 95.88 268 ASP A C 1
ATOM 1983 O O . ASP A 1 268 ? 11.785 11.508 -3.712 1.00 95.88 268 ASP A O 1
ATOM 1987 N N . SER A 1 269 ? 9.591 11.370 -3.269 1.00 97.69 269 SER A N 1
ATOM 1988 C CA . SER A 1 269 ? 9.803 10.658 -2.016 1.00 97.69 269 SER A CA 1
ATOM 1989 C C . SER A 1 269 ? 10.421 9.282 -2.238 1.00 97.69 269 SER A C 1
ATOM 1991 O O . SER A 1 269 ? 11.254 8.880 -1.418 1.00 97.69 269 SER A O 1
ATOM 1993 N N . VAL A 1 270 ? 10.006 8.546 -3.274 1.00 98.12 270 VAL A N 1
ATOM 1994 C CA . VAL A 1 270 ? 10.596 7.243 -3.612 1.00 98.12 270 VAL A CA 1
ATOM 1995 C C . VAL A 1 270 ? 12.057 7.428 -4.001 1.00 98.12 270 VAL A C 1
ATOM 1997 O O . VAL A 1 270 ? 12.918 6.775 -3.410 1.00 98.12 270 VAL A O 1
ATOM 2000 N N . LEU A 1 271 ? 12.359 8.381 -4.887 1.00 98.06 271 LEU A N 1
ATOM 2001 C CA . LEU A 1 271 ? 13.728 8.664 -5.318 1.00 98.06 271 LEU A CA 1
ATOM 2002 C C . LEU A 1 271 ? 14.631 9.038 -4.139 1.00 98.06 271 LEU A C 1
ATOM 2004 O O . LEU A 1 271 ? 15.737 8.518 -3.996 1.00 98.06 271 LEU A O 1
ATOM 2008 N N . ALA A 1 272 ? 14.163 9.926 -3.260 1.00 98.06 272 ALA A N 1
ATOM 2009 C CA . ALA A 1 272 ? 14.914 10.343 -2.082 1.00 98.06 272 ALA A CA 1
ATOM 2010 C C . ALA A 1 272 ? 15.172 9.172 -1.120 1.00 98.06 272 ALA A C 1
ATOM 2012 O O . ALA A 1 272 ? 16.263 9.059 -0.553 1.00 98.06 272 ALA A O 1
ATOM 2013 N N . ALA A 1 273 ? 14.187 8.289 -0.935 1.00 98.19 273 ALA A N 1
ATOM 2014 C CA . ALA A 1 273 ? 14.340 7.096 -0.113 1.00 98.19 273 ALA A CA 1
ATOM 2015 C C . ALA A 1 273 ? 15.310 6.085 -0.746 1.00 98.19 273 ALA A C 1
ATOM 2017 O O . ALA A 1 273 ? 16.143 5.529 -0.030 1.00 98.19 273 ALA A O 1
ATOM 2018 N N . ALA A 1 274 ? 15.257 5.903 -2.066 1.00 98.25 274 ALA A N 1
ATOM 2019 C CA . ALA A 1 274 ? 16.140 5.014 -2.812 1.00 98.25 274 ALA A CA 1
ATOM 2020 C C . ALA A 1 274 ? 17.599 5.490 -2.760 1.00 98.25 274 ALA A C 1
ATOM 2022 O O . ALA A 1 274 ? 18.489 4.724 -2.392 1.00 98.25 274 ALA A O 1
ATOM 2023 N N . LYS A 1 275 ? 17.835 6.791 -2.983 1.00 98.12 275 LYS A N 1
ATOM 2024 C CA . LYS A 1 275 ? 19.154 7.425 -2.813 1.00 98.12 275 LYS A CA 1
ATOM 2025 C C . LYS A 1 275 ? 19.686 7.236 -1.395 1.00 98.12 275 LYS A C 1
ATOM 2027 O O . LYS A 1 275 ? 20.837 6.861 -1.202 1.00 98.12 275 LYS A O 1
ATOM 2032 N N . LYS A 1 276 ? 18.839 7.448 -0.383 1.00 97.75 276 LYS A N 1
ATOM 2033 C CA . LYS A 1 276 ? 19.215 7.240 1.024 1.00 97.75 276 LYS A CA 1
ATOM 2034 C C . LYS A 1 276 ? 19.550 5.776 1.333 1.00 97.75 276 LYS A C 1
ATOM 2036 O O . LYS A 1 276 ? 20.382 5.522 2.199 1.00 97.75 276 LYS A O 1
ATOM 2041 N N . ALA A 1 277 ? 18.896 4.831 0.665 1.00 96.81 277 ALA A N 1
ATOM 2042 C CA . ALA A 1 277 ? 19.158 3.403 0.804 1.00 96.81 277 ALA A CA 1
ATOM 2043 C C . ALA A 1 277 ? 20.407 2.933 0.034 1.00 96.81 277 ALA A C 1
ATOM 2045 O O . ALA A 1 277 ? 20.782 1.771 0.178 1.00 96.81 277 ALA A O 1
ATOM 2046 N N . GLY A 1 278 ? 21.057 3.818 -0.734 1.00 97.00 278 GLY A N 1
ATOM 2047 C CA . GLY A 1 278 ? 22.236 3.488 -1.534 1.00 97.00 278 GLY A CA 1
ATOM 2048 C C . GLY A 1 278 ? 21.908 2.574 -2.712 1.00 97.00 278 GLY A C 1
ATOM 2049 O O . GLY A 1 278 ? 22.678 1.667 -3.000 1.00 97.00 278 GLY A O 1
ATOM 2050 N N . ILE A 1 279 ? 20.736 2.754 -3.328 1.00 97.81 279 ILE A N 1
ATOM 2051 C CA . ILE A 1 279 ? 20.337 1.997 -4.518 1.00 97.81 279 ILE A CA 1
ATOM 2052 C C . ILE A 1 279 ? 21.013 2.625 -5.739 1.00 97.81 279 ILE A C 1
ATOM 2054 O O . ILE A 1 279 ? 20.843 3.819 -5.991 1.00 97.81 279 ILE A O 1
ATOM 2058 N N . ASP A 1 280 ? 21.768 1.818 -6.479 1.00 96.00 280 ASP A N 1
ATOM 2059 C CA . ASP A 1 280 ? 22.419 2.215 -7.728 1.00 96.00 280 ASP A CA 1
ATOM 2060 C C . ASP A 1 280 ? 21.470 2.060 -8.929 1.00 96.00 280 ASP A C 1
ATOM 2062 O O . ASP A 1 280 ? 20.493 1.316 -8.868 1.00 96.00 280 ASP A O 1
ATOM 2066 N N . GLY A 1 281 ? 21.762 2.748 -10.039 1.00 94.75 281 GLY A N 1
ATOM 2067 C CA . GLY A 1 281 ? 20.979 2.632 -11.281 1.00 94.75 281 GLY A CA 1
ATOM 2068 C C . GLY A 1 281 ? 19.626 3.354 -11.266 1.00 94.75 281 GLY A C 1
ATOM 2069 O O . GLY A 1 281 ? 18.744 3.005 -12.040 1.00 94.75 281 GLY A O 1
ATOM 2070 N N . LEU A 1 282 ? 19.451 4.338 -10.380 1.00 96.69 282 LEU A N 1
ATOM 2071 C CA . LEU A 1 282 ? 18.246 5.171 -10.321 1.00 96.69 282 LEU A CA 1
ATOM 2072 C C . LEU A 1 282 ? 18.180 6.131 -11.514 1.00 96.69 282 LEU A C 1
ATOM 2074 O O . LEU A 1 282 ? 19.200 6.710 -11.897 1.00 96.69 282 LEU A O 1
ATOM 2078 N N . GLY A 1 283 ? 16.975 6.339 -12.037 1.00 92.69 283 GLY A N 1
ATOM 2079 C CA . GLY A 1 283 ? 16.708 7.305 -13.093 1.00 92.69 283 GLY A CA 1
ATOM 2080 C C . GLY A 1 283 ? 16.555 8.748 -12.590 1.00 92.69 283 GLY A C 1
ATOM 2081 O O . GLY A 1 283 ? 17.032 9.131 -11.512 1.00 92.69 283 GLY A O 1
ATOM 2082 N N . SER A 1 284 ? 15.917 9.581 -13.413 1.00 89.25 284 SER A N 1
ATOM 2083 C CA . SER A 1 284 ? 15.680 11.000 -13.134 1.00 89.25 284 SER A CA 1
ATOM 2084 C C . SER A 1 284 ? 14.593 11.251 -12.090 1.00 89.25 284 SER A C 1
ATOM 2086 O O . SER A 1 284 ? 14.684 12.244 -11.366 1.00 89.25 284 SER A O 1
ATOM 2088 N N . ASP A 1 285 ? 13.602 10.365 -11.985 1.00 91.50 285 ASP A N 1
ATOM 2089 C CA . ASP A 1 285 ? 12.520 10.439 -11.005 1.00 91.50 285 ASP A CA 1
ATOM 2090 C C . ASP A 1 285 ? 12.293 9.085 -10.314 1.00 91.50 285 ASP A C 1
ATOM 2092 O O . ASP A 1 285 ? 12.832 8.055 -10.706 1.00 91.50 285 ASP A O 1
ATOM 2096 N N . GLY A 1 286 ? 11.538 9.075 -9.214 1.00 90.94 286 GLY A N 1
ATOM 2097 C CA . GLY A 1 286 ? 11.374 7.857 -8.416 1.00 90.94 286 GLY A CA 1
ATOM 2098 C C . GLY A 1 286 ? 10.402 6.823 -8.979 1.00 90.94 286 GLY A C 1
ATOM 2099 O O . GLY A 1 286 ? 10.236 5.787 -8.346 1.00 90.94 286 GLY A O 1
ATOM 2100 N N . CYS A 1 287 ? 9.741 7.106 -10.099 1.00 91.81 287 CYS A N 1
ATOM 2101 C CA . CYS A 1 287 ? 8.715 6.282 -10.735 1.00 91.81 287 CYS A CA 1
ATOM 2102 C C . CYS A 1 287 ? 9.072 5.851 -12.165 1.00 91.81 287 CYS A C 1
ATOM 2104 O O . CYS A 1 287 ? 8.359 5.030 -12.750 1.00 91.81 287 CYS A O 1
ATOM 2106 N N . ASP A 1 288 ? 10.165 6.359 -12.729 1.00 89.56 288 ASP A N 1
ATOM 2107 C CA . ASP A 1 288 ? 10.666 5.946 -14.033 1.00 89.56 288 ASP A CA 1
ATOM 2108 C C . ASP A 1 288 ? 11.074 4.460 -14.088 1.00 89.56 288 ASP A C 1
ATOM 2110 O O . ASP A 1 288 ? 11.109 3.738 -13.083 1.00 89.56 288 ASP A O 1
ATOM 2114 N N . GLU A 1 289 ? 11.280 3.965 -15.310 1.00 91.06 289 GLU A N 1
ATOM 2115 C CA . GLU A 1 289 ? 11.593 2.551 -15.568 1.00 91.06 289 GLU A CA 1
ATOM 2116 C C . GLU A 1 289 ? 12.929 2.125 -14.941 1.00 91.06 289 GLU A C 1
ATOM 2118 O O . GLU A 1 289 ? 13.030 1.026 -14.386 1.00 91.06 289 GLU A O 1
ATOM 2123 N N . ASP A 1 290 ? 13.937 3.000 -14.985 1.00 93.81 290 ASP A N 1
ATOM 2124 C CA . ASP A 1 290 ? 15.269 2.729 -14.440 1.00 93.81 290 ASP A CA 1
ATOM 2125 C C . ASP A 1 290 ? 15.199 2.573 -12.917 1.00 93.81 290 ASP A C 1
ATOM 2127 O O . ASP A 1 290 ? 15.643 1.563 -12.363 1.00 93.81 290 ASP A O 1
ATOM 2131 N N . THR A 1 291 ? 14.532 3.508 -12.233 1.00 96.56 291 THR A N 1
ATOM 2132 C CA . THR A 1 291 ? 14.312 3.431 -10.789 1.00 96.56 291 THR A CA 1
ATOM 2133 C C . THR A 1 291 ? 13.492 2.202 -10.421 1.00 96.56 291 THR A C 1
ATOM 2135 O O . THR A 1 291 ? 13.880 1.480 -9.504 1.00 96.56 291 THR A O 1
ATOM 2138 N N . ARG A 1 292 ? 12.401 1.890 -11.131 1.00 96.38 292 ARG A N 1
ATOM 2139 C CA . ARG A 1 292 ? 11.619 0.664 -10.879 1.00 96.38 292 ARG A CA 1
ATOM 2140 C C . ARG A 1 292 ? 12.467 -0.596 -10.994 1.00 96.38 292 ARG A C 1
ATOM 2142 O O . ARG A 1 292 ? 12.426 -1.452 -10.108 1.00 96.38 292 ARG A O 1
ATOM 2149 N N . THR A 1 293 ? 13.271 -0.688 -12.047 1.00 96.00 293 TH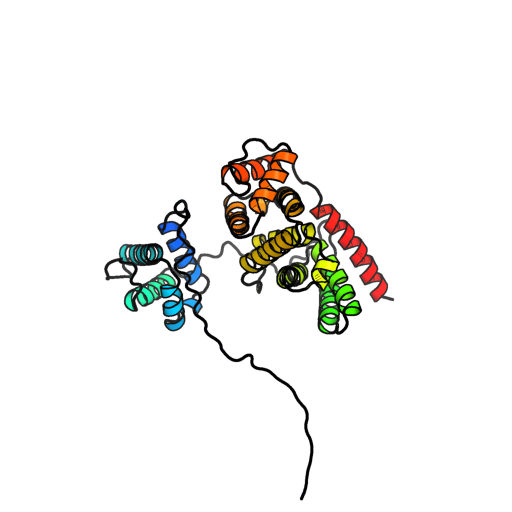R A N 1
ATOM 2150 C CA . THR A 1 293 ? 14.184 -1.812 -12.271 1.00 96.00 293 THR A CA 1
ATOM 2151 C C . THR A 1 293 ? 15.196 -1.932 -11.130 1.00 96.00 293 THR A C 1
ATOM 2153 O O . THR A 1 293 ? 15.383 -3.021 -10.578 1.00 96.00 293 THR A O 1
ATOM 2156 N N . ALA A 1 294 ? 15.786 -0.812 -10.711 1.00 98.12 294 ALA A N 1
ATOM 2157 C CA . ALA A 1 294 ? 16.724 -0.752 -9.596 1.00 98.12 294 ALA A CA 1
ATOM 2158 C C . ALA A 1 294 ? 16.079 -1.147 -8.256 1.00 98.12 294 ALA A C 1
ATOM 2160 O O . ALA A 1 294 ? 16.672 -1.899 -7.482 1.00 98.12 294 ALA A O 1
ATOM 2161 N N . LEU A 1 295 ? 14.843 -0.710 -7.988 1.00 98.31 295 LEU A N 1
ATOM 2162 C CA . LEU A 1 295 ? 14.087 -1.080 -6.787 1.00 98.31 295 LEU A CA 1
ATOM 2163 C C . LEU A 1 295 ? 13.818 -2.589 -6.720 1.00 98.31 295 LEU A C 1
ATOM 2165 O O . LEU A 1 295 ? 13.995 -3.198 -5.662 1.00 98.31 295 LEU A O 1
ATOM 2169 N N . ILE A 1 296 ? 13.427 -3.200 -7.842 1.00 97.06 296 ILE A N 1
ATOM 2170 C CA . ILE A 1 296 ? 13.206 -4.649 -7.941 1.00 97.06 296 ILE A CA 1
ATOM 2171 C C . ILE A 1 296 ? 14.518 -5.407 -7.715 1.00 97.06 296 ILE A C 1
ATOM 2173 O O . ILE A 1 296 ? 14.551 -6.365 -6.939 1.00 97.06 296 ILE A O 1
ATOM 2177 N N . ALA A 1 297 ? 15.604 -4.987 -8.369 1.00 97.75 297 ALA A N 1
ATOM 2178 C CA . ALA A 1 297 ? 16.918 -5.607 -8.211 1.00 97.75 297 ALA A CA 1
ATOM 2179 C C . ALA A 1 297 ? 17.408 -5.518 -6.758 1.00 97.75 297 ALA A C 1
ATOM 2181 O O . ALA A 1 297 ? 17.783 -6.531 -6.167 1.00 97.75 297 ALA A O 1
ATOM 2182 N N . PHE A 1 298 ? 17.300 -4.336 -6.150 1.00 98.19 298 PHE A N 1
ATOM 2183 C CA . PHE A 1 298 ? 17.624 -4.108 -4.745 1.00 98.19 298 PHE A CA 1
ATOM 2184 C C . PHE A 1 298 ? 16.803 -4.999 -3.810 1.00 98.19 298 PHE A C 1
ATOM 2186 O O . PHE A 1 298 ? 17.343 -5.566 -2.859 1.00 98.19 298 PHE A O 1
ATOM 2193 N N . ALA A 1 299 ? 15.503 -5.154 -4.072 1.00 97.38 299 ALA A N 1
ATOM 2194 C CA . ALA A 1 299 ? 14.645 -6.011 -3.267 1.00 97.38 299 ALA A CA 1
ATOM 2195 C C . ALA A 1 299 ? 15.052 -7.488 -3.342 1.00 97.38 299 ALA A C 1
ATOM 2197 O O . ALA A 1 299 ? 15.105 -8.158 -2.309 1.00 97.38 299 ALA A O 1
ATOM 2198 N N . LYS A 1 300 ? 15.408 -7.972 -4.537 1.00 94.88 300 LYS A N 1
ATOM 2199 C CA . LYS A 1 300 ? 15.910 -9.337 -4.746 1.00 94.88 300 LYS A CA 1
ATOM 2200 C C . LYS A 1 300 ? 17.271 -9.558 -4.085 1.00 94.88 300 LYS A C 1
ATOM 2202 O O . LYS A 1 300 ? 17.484 -10.604 -3.482 1.00 94.88 300 LYS A O 1
ATOM 2207 N N . GLU A 1 301 ? 18.168 -8.577 -4.152 1.00 96.69 301 GLU A N 1
ATOM 2208 C CA . GLU A 1 301 ? 19.509 -8.660 -3.561 1.00 96.69 301 GLU A CA 1
ATOM 2209 C C . GLU A 1 301 ? 19.476 -8.601 -2.027 1.00 96.69 301 GLU A C 1
ATOM 2211 O O . GLU A 1 301 ? 20.089 -9.426 -1.351 1.00 96.69 301 GLU A O 1
ATOM 2216 N N . LYS A 1 302 ? 18.764 -7.624 -1.450 1.00 96.06 302 LYS A N 1
ATOM 2217 C CA . LYS A 1 302 ? 18.717 -7.423 0.008 1.00 96.06 302 LYS A CA 1
ATOM 2218 C C . LYS A 1 302 ? 17.733 -8.346 0.719 1.00 96.06 302 LYS A C 1
ATOM 2220 O O . LYS A 1 302 ? 17.753 -8.409 1.950 1.00 96.06 302 LYS A O 1
ATOM 2225 N N . GLY A 1 303 ? 16.852 -9.011 -0.024 1.00 92.19 303 GLY A N 1
ATOM 2226 C CA . GLY A 1 303 ? 15.776 -9.829 0.520 1.00 92.19 303 GLY A CA 1
ATOM 2227 C C . GLY A 1 303 ? 14.759 -9.025 1.336 1.00 92.19 303 GLY A C 1
ATOM 2228 O O . GLY A 1 303 ? 14.738 -7.787 1.329 1.00 92.19 303 GLY A O 1
ATOM 2229 N N . LEU A 1 304 ? 13.918 -9.751 2.074 1.00 93.56 304 LEU A N 1
ATOM 2230 C CA . LEU A 1 304 ? 12.812 -9.192 2.857 1.00 93.56 304 LEU A CA 1
ATOM 2231 C C . LEU A 1 304 ? 13.295 -8.103 3.828 1.00 93.56 304 LEU A C 1
ATOM 2233 O O . LEU A 1 304 ? 14.348 -8.225 4.455 1.00 93.56 304 LEU A O 1
ATOM 2237 N N . SER A 1 305 ? 12.508 -7.038 3.987 1.00 94.50 305 SER A N 1
ATOM 2238 C CA . SER A 1 305 ? 12.757 -6.032 5.025 1.00 94.50 305 SER A CA 1
ATOM 2239 C C . SER A 1 305 ? 12.274 -6.502 6.402 1.00 94.50 305 SER A C 1
ATOM 2241 O O . SER A 1 305 ? 12.779 -6.043 7.424 1.00 94.50 305 SER A O 1
ATOM 2243 N N . GLY A 1 306 ? 11.302 -7.422 6.425 1.00 91.62 306 GLY A N 1
ATOM 2244 C CA . GLY A 1 306 ? 10.725 -8.008 7.636 1.00 91.62 306 GLY A CA 1
ATOM 2245 C C . GLY A 1 306 ? 9.697 -7.114 8.333 1.00 91.62 306 GLY A C 1
ATOM 2246 O O . GLY A 1 306 ? 9.140 -7.516 9.355 1.00 91.62 306 GLY A O 1
ATOM 2247 N N . VAL A 1 307 ? 9.415 -5.927 7.787 1.00 93.25 307 VAL A N 1
ATOM 2248 C CA . VAL A 1 307 ? 8.480 -4.961 8.376 1.00 93.25 307 VAL A CA 1
ATOM 2249 C C . VAL A 1 307 ? 7.054 -5.508 8.361 1.00 93.25 307 VAL A C 1
ATOM 2251 O O . VAL A 1 307 ? 6.385 -5.455 9.394 1.00 93.25 307 VAL A O 1
ATOM 2254 N N . ASP A 1 308 ? 6.601 -6.086 7.241 1.00 88.94 308 ASP A N 1
ATOM 2255 C CA . ASP A 1 308 ? 5.261 -6.691 7.163 1.00 88.94 308 ASP A CA 1
ATOM 2256 C C . ASP A 1 308 ? 5.123 -7.867 8.131 1.00 88.94 308 ASP A C 1
ATOM 2258 O O . ASP A 1 308 ? 4.200 -7.912 8.941 1.00 88.94 308 ASP A O 1
ATOM 2262 N N . ALA A 1 309 ? 6.086 -8.792 8.108 1.00 89.06 309 ALA A N 1
ATOM 2263 C CA . ALA A 1 309 ? 6.068 -9.979 8.956 1.00 89.06 309 ALA A CA 1
ATOM 2264 C C . ALA A 1 309 ? 6.040 -9.616 10.451 1.00 89.06 309 ALA A C 1
ATOM 2266 O O . ALA A 1 309 ? 5.272 -10.197 11.221 1.00 89.06 309 ALA A O 1
ATOM 2267 N N . ALA A 1 310 ? 6.831 -8.620 10.864 1.00 92.19 310 ALA A N 1
ATOM 2268 C CA . ALA A 1 310 ? 6.819 -8.114 12.232 1.00 92.19 310 ALA A CA 1
ATOM 2269 C C . ALA A 1 310 ? 5.470 -7.471 12.596 1.00 92.19 310 ALA A C 1
ATOM 2271 O O . ALA A 1 310 ? 4.934 -7.748 13.672 1.00 92.19 310 ALA A O 1
ATOM 2272 N N . ALA A 1 311 ? 4.893 -6.663 11.699 1.00 92.56 311 ALA A N 1
ATOM 2273 C CA . ALA A 1 311 ? 3.592 -6.030 11.910 1.00 92.56 311 ALA A CA 1
ATOM 2274 C C . ALA A 1 311 ? 2.461 -7.063 12.036 1.00 92.56 311 ALA A C 1
ATOM 2276 O O . ALA A 1 311 ? 1.650 -6.966 12.961 1.00 92.56 311 ALA A O 1
ATOM 2277 N N . ARG A 1 312 ? 2.448 -8.082 11.167 1.00 91.31 312 ARG A N 1
ATOM 2278 C CA . ARG A 1 312 ? 1.477 -9.182 11.210 1.00 91.31 312 ARG A CA 1
ATOM 2279 C C . ARG A 1 312 ? 1.598 -9.996 12.486 1.00 91.31 312 ARG A C 1
ATOM 2281 O O . ARG A 1 312 ? 0.584 -10.296 13.108 1.00 91.31 312 ARG A O 1
ATOM 2288 N N . LYS A 1 313 ? 2.824 -10.318 12.908 1.00 90.69 313 LYS A N 1
ATOM 2289 C CA . LYS A 1 313 ? 3.073 -11.056 14.151 1.00 90.69 313 LYS A CA 1
ATOM 2290 C C . LYS A 1 313 ? 2.577 -10.282 15.374 1.00 90.69 313 LYS A C 1
ATOM 2292 O O . LYS A 1 313 ? 1.835 -10.837 16.177 1.00 90.69 313 LYS A O 1
ATOM 2297 N N . ALA A 1 314 ? 2.930 -9.000 15.483 1.00 92.31 314 ALA A N 1
ATOM 2298 C CA . ALA A 1 314 ? 2.467 -8.150 16.579 1.00 92.31 314 ALA A CA 1
ATOM 2299 C C . ALA A 1 314 ? 0.932 -8.047 16.607 1.00 92.31 314 ALA A C 1
ATOM 2301 O O . ALA A 1 314 ? 0.315 -8.204 17.659 1.00 92.31 314 ALA A O 1
ATOM 2302 N N . ALA A 1 315 ? 0.310 -7.866 15.438 1.00 92.44 315 ALA A N 1
ATOM 2303 C CA . ALA A 1 315 ? -1.141 -7.839 15.324 1.00 92.44 315 ALA A CA 1
ATOM 2304 C C . ALA A 1 315 ? -1.782 -9.178 15.721 1.00 92.44 315 ALA A C 1
ATOM 2306 O O . ALA A 1 315 ? -2.782 -9.191 16.432 1.00 92.44 315 ALA A O 1
ATOM 2307 N N . ALA A 1 316 ? -1.193 -10.309 15.329 1.00 89.56 316 ALA A N 1
ATOM 2308 C CA . ALA A 1 316 ? -1.696 -11.626 15.701 1.00 89.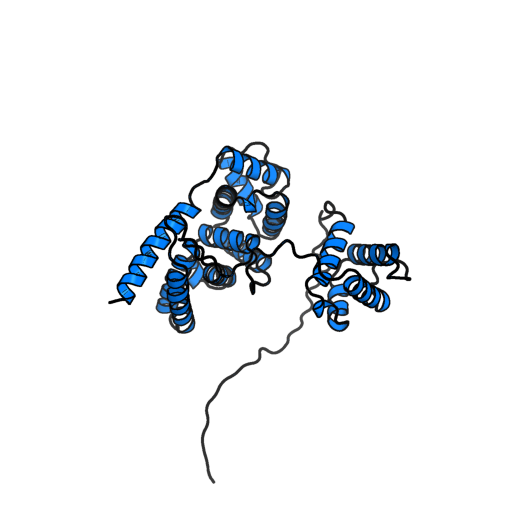56 316 ALA A CA 1
ATOM 2309 C C . ALA A 1 316 ? -1.740 -11.814 17.227 1.00 89.56 316 ALA A C 1
ATOM 2311 O O . ALA A 1 316 ? -2.722 -12.332 17.756 1.00 89.56 316 ALA A O 1
ATOM 2312 N N . ASP A 1 317 ? -0.709 -11.372 17.949 1.00 90.88 317 ASP A N 1
ATOM 2313 C CA . ASP A 1 317 ? -0.645 -11.507 19.409 1.00 90.88 317 ASP A CA 1
ATOM 2314 C C . ASP A 1 317 ? -1.647 -10.585 20.131 1.00 90.88 317 ASP A C 1
ATOM 2316 O O . ASP A 1 317 ? -2.301 -10.991 21.100 1.00 90.88 317 ASP A O 1
ATOM 2320 N N . GLU A 1 318 ? -1.856 -9.372 19.615 1.00 91.56 318 GLU A N 1
ATOM 2321 C CA . GLU A 1 318 ? -2.912 -8.468 20.085 1.00 91.56 318 GLU A CA 1
ATOM 2322 C C . GLU A 1 318 ? -4.319 -9.049 19.831 1.00 91.56 318 GLU A C 1
ATOM 2324 O O . GLU A 1 318 ? -5.173 -9.022 20.720 1.00 91.56 318 GLU A O 1
ATOM 2329 N N . ILE A 1 319 ? -4.560 -9.637 18.654 1.00 88.00 319 ILE A N 1
ATOM 2330 C CA . ILE A 1 319 ? -5.846 -10.254 18.297 1.00 88.00 319 ILE A CA 1
ATOM 2331 C C . ILE A 1 319 ? -6.155 -11.454 19.205 1.00 88.00 319 ILE A C 1
ATOM 2333 O O . ILE A 1 319 ? -7.279 -11.557 19.696 1.00 88.00 319 ILE A O 1
ATOM 2337 N N . LYS A 1 320 ? -5.173 -12.317 19.514 1.00 87.62 320 LYS A N 1
ATOM 2338 C CA . LYS A 1 320 ? -5.354 -13.420 20.489 1.00 87.62 320 LYS A CA 1
ATOM 2339 C C . LYS A 1 320 ? -5.794 -12.899 21.852 1.00 87.62 320 LYS A C 1
ATOM 2341 O O . LYS A 1 320 ? -6.652 -13.494 22.499 1.00 87.62 320 LYS A O 1
ATOM 2346 N N . THR A 1 321 ? -5.212 -11.782 22.285 1.00 86.00 321 THR A N 1
ATOM 2347 C CA . THR A 1 321 ? -5.554 -11.155 23.565 1.00 86.00 321 THR A CA 1
ATOM 2348 C C . THR A 1 321 ? -7.000 -10.653 23.563 1.00 86.00 321 THR A C 1
ATOM 2350 O O . THR A 1 321 ? -7.722 -10.876 24.534 1.00 86.00 321 THR A O 1
ATOM 2353 N N . LEU A 1 322 ? -7.450 -10.032 22.466 1.00 81.62 322 LEU A N 1
ATOM 2354 C CA . LEU A 1 322 ? -8.842 -9.596 22.309 1.00 81.62 322 LEU A CA 1
ATOM 2355 C C . LEU A 1 322 ? -9.826 -10.770 22.275 1.00 81.62 322 LEU A C 1
ATOM 2357 O O . LEU A 1 322 ? -10.896 -10.681 22.879 1.00 81.62 322 LEU A O 1
ATOM 2361 N N . ASP A 1 323 ? -9.469 -11.862 21.600 1.00 80.88 323 ASP A N 1
ATOM 2362 C CA . ASP A 1 323 ? -10.302 -13.063 21.534 1.00 80.88 323 ASP A CA 1
ATOM 2363 C C . ASP A 1 323 ? -10.468 -13.707 22.917 1.00 80.88 323 ASP A C 1
ATOM 2365 O O . ASP A 1 323 ? -11.585 -13.962 23.366 1.00 80.88 323 ASP A O 1
ATOM 2369 N N . ALA A 1 324 ? -9.362 -13.869 23.651 1.00 81.88 324 ALA A N 1
ATOM 2370 C CA . ALA A 1 324 ? -9.365 -14.432 24.998 1.00 81.88 324 ALA A CA 1
ATOM 2371 C C . ALA A 1 324 ? -10.149 -13.573 26.007 1.00 81.88 324 ALA A C 1
ATOM 2373 O O . ALA A 1 324 ? -10.744 -14.107 26.942 1.00 81.88 324 ALA A O 1
ATOM 2374 N N . GLN A 1 325 ? -10.159 -12.247 25.837 1.00 76.12 325 GLN A N 1
ATOM 2375 C CA . GLN A 1 325 ? -10.986 -11.343 26.643 1.00 76.12 325 GLN A CA 1
ATOM 2376 C C . GLN A 1 325 ? -12.472 -11.432 26.289 1.00 76.12 325 GLN A C 1
ATOM 2378 O O . GLN A 1 325 ? -13.304 -11.223 27.162 1.00 76.12 325 GLN A O 1
ATOM 2383 N N . ALA A 1 326 ? -12.812 -11.727 25.033 1.00 69.19 326 ALA A N 1
ATOM 2384 C CA . ALA A 1 326 ? -14.196 -11.878 24.592 1.00 69.19 326 ALA A CA 1
ATOM 2385 C C . ALA A 1 326 ? -14.818 -13.233 24.980 1.00 69.19 326 ALA A C 1
ATOM 2387 O O . ALA A 1 326 ? -16.039 -13.362 24.932 1.00 69.19 326 ALA A O 1
ATOM 2388 N N . ALA A 1 327 ? -13.993 -14.223 25.335 1.00 63.94 327 ALA A N 1
ATOM 2389 C CA . ALA A 1 327 ? -14.411 -15.544 25.805 1.00 63.94 327 ALA A CA 1
ATOM 2390 C C . ALA A 1 327 ? -14.619 -15.633 27.334 1.00 63.94 327 ALA A C 1
ATOM 2392 O O . ALA A 1 327 ? -14.994 -16.695 27.831 1.00 63.94 327 ALA A O 1
ATOM 2393 N N . LYS A 1 328 ? -14.350 -14.547 28.070 1.00 50.31 328 LYS A N 1
ATOM 2394 C CA . LYS A 1 328 ? -14.635 -14.393 29.505 1.00 50.31 328 LYS A CA 1
ATOM 2395 C C . LYS A 1 328 ? -15.904 -13.577 29.707 1.00 50.31 328 LYS A C 1
ATOM 2397 O O . LYS A 1 328 ? -16.603 -13.864 30.700 1.00 50.31 328 LYS A O 1
#

Secondary structure (DSSP, 8-state):
---------------------GGGS--S---SSHHHHHHHHHHHHHHH-GGGGSHHHHHHHHHHS-HHHHHHHHHHHHHTTS--S--SS---HHHHHHHHHHHHHH-SPP-------SS--PPPSTTPPPHHHHHHHHHHHHHHHHH--SHHHHHHHHHHHHHHHHHT-HHHHHHHHHHHTT-HHHHTTS-HHHHHHHHHHHHHH--TT---HHHHHHHHHHHHHHTT-THHHHHHHHHHHHH-GGGGSHHHHHHHHHHHTTSTTHHHHHHHHHHHTT-SS--SSTTSHHHHHHHHHHHHHH----HHHHHHHHHHHHHHHHHHHHT-

Foldseek 3Di:
DDDDDDDDDDDDDDDDDDDDPPVPPPPDPPPPCHLLNVLVVVLLVCLQPVVCLDVVNQVVVLVVDDLSNLLNNLVVLVVVPLADDHSRSPCDPSSSNSSSVVSVVVHHDPPPDDPPPDDDPDPPDPQADDVVLLVVLVVVLVVQCVVDDDLVSNLVSLLSLLLSLLLPNLVSLLVLLLCVLPDPSSCVRAPLLSNLLSLLCCLLVVDPPDPPSLVSNLSNLQSCVVVVNLLNSLVSLLLSLLADVSCLDLVSVLVNLVSLVSHPCNFVSNVVNCVVVVQPQDDPTNNDSRNSNSSSVCSVVVHHPCSSVVSSNVSSVVSVVVSVVVVD